Protein AF-A0A957LB44-F1 (afdb_monomer_lite)

Sequence (337 aa):
MIKDRFILTALCLLLCTLLGACTSTTTVEPTAAPLPANTPEPSPTATQPPPTDAPTLVPSPTAVPEVVYEVGPVLASVITGDCIDACIGHVAGAYPSIVLYADGRVVTNDFENLYQGQLSNEQLCQFLGTAAETGFFEFDTAAYDQKNQAFGRLAAIYNIALTDGTRSQSVSLHGPNDYMPGGSLEGEIDVTAISNTLTLINQYRPLATAPYQPERIAVIMAQTDDQFYTGGIPIESFGEWPLTAVPLVDLFANAAVKAYGDREAILTGAEAQAVYELFGQPQNQFNSRLYSENGVSYGVSIVPLFPYQASAGEVGRTIILPAAEMAQPAQIVCPAP

Radius of gyration: 29.51 Å; chains: 1; bounding box: 68×57×98 Å

Secondary structure (DSSP, 8-state):
--HHHHHHHHHHHHHHHTS------------PPPPPPPPPPPPPP-PPPPP------PPPPPPPPEEEEEE-SEEEEEEE--HHHHTTT------EEEEEETTSEEEEE-SS-EEEEE--HHHHHHHHHHHHHSSGGG--HHHHHHHHHTTT-----EEEEEE-SS-EEEEEES-GGGSSTT-TTTTTS--HHHHHHHHHHHTTGGG--EEP--SEEEEEEEEESS--EETTEEPPEEEE---TTS-HHHHHHHSEE-GGG-EEEEEEHHHHHHHHHHH-S-SSTT-EEEEEETTEEEEEEEEEEPTT---GGGTTT---PPPTTS-PPEEEEEE--

pLDDT: mean 77.81, std 15.02, range [42.5, 97.44]

Structure (mmCIF, N/CA/C/O backbone):
data_AF-A0A957LB44-F1
#
_entry.id   AF-A0A957LB44-F1
#
loop_
_atom_site.group_PDB
_atom_site.id
_atom_site.type_symbol
_atom_site.label_atom_id
_atom_site.label_alt_id
_atom_site.label_comp_id
_atom_site.label_asym_id
_atom_site.label_entity_id
_atom_site.label_seq_id
_atom_site.pdbx_PDB_ins_code
_atom_site.Cartn_x
_atom_site.Cartn_y
_atom_site.Cartn_z
_atom_site.occupancy
_atom_site.B_iso_or_equiv
_atom_site.auth_seq_id
_atom_site.auth_comp_id
_atom_site.auth_asym_id
_atom_site.auth_atom_id
_atom_site.pdbx_PDB_model_num
ATOM 1 N N . MET A 1 1 ? 35.236 31.580 -16.008 1.00 51.44 1 MET A N 1
ATOM 2 C CA . MET A 1 1 ? 34.197 30.963 -15.151 1.00 51.44 1 MET A CA 1
ATOM 3 C C . MET A 1 1 ? 34.342 29.449 -14.942 1.00 51.44 1 MET A C 1
ATOM 5 O O . MET A 1 1 ? 33.786 28.960 -13.973 1.00 51.44 1 MET A O 1
ATOM 9 N N . ILE A 1 2 ? 35.097 28.695 -15.760 1.00 50.28 2 ILE A N 1
ATOM 10 C CA . ILE A 1 2 ? 35.313 27.241 -15.544 1.00 50.28 2 ILE A CA 1
ATOM 11 C C . ILE A 1 2 ? 36.487 26.942 -14.582 1.00 50.28 2 ILE A C 1
ATOM 13 O O . ILE A 1 2 ? 36.498 25.910 -13.920 1.00 50.28 2 ILE A O 1
ATOM 17 N N . LYS A 1 3 ? 37.448 27.866 -14.430 1.00 46.19 3 LYS A N 1
ATOM 18 C CA . LYS A 1 3 ? 38.631 27.674 -13.568 1.00 46.19 3 LYS A CA 1
ATOM 19 C C . LYS A 1 3 ? 38.347 27.768 -12.062 1.00 46.19 3 LYS A C 1
ATOM 21 O O . LYS A 1 3 ? 39.018 27.090 -11.294 1.00 46.19 3 LYS A O 1
ATOM 26 N N . ASP A 1 4 ? 37.329 28.521 -11.649 1.00 46.53 4 ASP A N 1
ATOM 27 C CA . ASP A 1 4 ? 37.062 28.764 -10.220 1.00 46.53 4 ASP A CA 1
ATOM 28 C C . ASP A 1 4 ? 36.253 27.638 -9.554 1.00 46.53 4 ASP A C 1
ATOM 30 O O . ASP A 1 4 ? 36.297 27.475 -8.338 1.00 46.53 4 ASP A O 1
ATOM 34 N N . ARG A 1 5 ? 35.566 26.795 -10.342 1.00 52.38 5 ARG A N 1
ATOM 35 C CA . ARG A 1 5 ? 34.802 25.649 -9.815 1.00 52.38 5 ARG A CA 1
ATOM 36 C C . ARG A 1 5 ? 35.683 24.451 -9.454 1.00 52.38 5 ARG A C 1
ATOM 38 O O . ARG A 1 5 ? 35.370 23.752 -8.501 1.00 52.38 5 ARG A O 1
ATOM 45 N N . PHE A 1 6 ? 36.820 24.266 -10.129 1.00 59.34 6 PHE A N 1
ATOM 46 C CA . PHE A 1 6 ? 37.753 23.171 -9.824 1.00 59.34 6 PHE A CA 1
ATOM 47 C C . PHE A 1 6 ? 38.505 23.360 -8.500 1.00 59.34 6 PHE A C 1
ATOM 49 O O . PHE A 1 6 ? 38.839 22.380 -7.836 1.00 59.34 6 PHE A O 1
ATOM 56 N N . ILE A 1 7 ? 38.744 24.608 -8.088 1.00 64.19 7 ILE A N 1
ATOM 57 C CA . ILE A 1 7 ? 39.458 24.909 -6.840 1.00 64.19 7 ILE A CA 1
ATOM 58 C C . ILE A 1 7 ? 38.568 24.605 -5.625 1.00 64.19 7 ILE A C 1
ATOM 60 O O . ILE A 1 7 ? 39.062 24.090 -4.625 1.00 64.19 7 ILE A O 1
ATOM 64 N N . LEU A 1 8 ? 37.253 24.833 -5.727 1.00 61.81 8 LEU A N 1
ATOM 65 C CA . LEU A 1 8 ? 36.316 24.556 -4.634 1.00 61.81 8 LEU A CA 1
ATOM 66 C C . LEU A 1 8 ? 36.126 23.046 -4.397 1.00 61.81 8 LEU A C 1
ATOM 68 O O . LEU A 1 8 ? 36.123 22.599 -3.253 1.00 61.81 8 LEU A O 1
ATOM 72 N N . THR A 1 9 ? 36.030 22.246 -5.465 1.00 66.69 9 THR A N 1
ATOM 73 C CA . THR A 1 9 ? 35.844 20.787 -5.348 1.00 66.69 9 THR A CA 1
ATOM 74 C C . THR A 1 9 ? 37.093 20.091 -4.798 1.00 66.69 9 THR A C 1
ATOM 76 O O . THR A 1 9 ? 36.981 19.185 -3.974 1.00 66.69 9 THR A O 1
ATOM 79 N N . ALA A 1 10 ? 38.290 20.548 -5.186 1.00 68.75 10 ALA A N 1
ATOM 80 C CA . ALA A 1 10 ? 39.546 20.012 -4.661 1.00 68.75 10 ALA A CA 1
ATOM 81 C C . ALA A 1 10 ? 39.759 20.354 -3.172 1.00 68.75 10 ALA A C 1
ATOM 83 O O . ALA A 1 10 ? 40.292 19.532 -2.427 1.00 68.75 10 ALA A O 1
ATOM 84 N N . LEU A 1 11 ? 39.305 21.530 -2.718 1.00 70.75 11 LEU A N 1
ATOM 85 C CA . LEU A 1 11 ? 39.419 21.938 -1.315 1.00 70.75 11 LEU A CA 1
ATOM 86 C C . LEU A 1 11 ? 38.475 21.138 -0.394 1.00 70.75 11 LEU A C 1
ATOM 88 O O . LEU A 1 11 ? 38.872 20.779 0.712 1.00 70.75 11 LEU A O 1
ATOM 92 N N . CYS A 1 12 ? 37.264 20.795 -0.855 1.00 66.69 12 CYS A N 1
ATOM 93 C CA . CYS A 1 12 ? 36.328 19.953 -0.093 1.00 66.69 12 CYS A CA 1
ATOM 94 C C . CYS A 1 12 ? 36.833 18.512 0.082 1.00 66.69 12 CYS A C 1
ATOM 96 O O . CYS A 1 12 ? 36.740 17.965 1.178 1.00 66.69 12 CYS A O 1
ATOM 98 N N . LEU A 1 13 ? 37.424 17.915 -0.959 1.00 64.44 13 LEU A N 1
ATOM 99 C CA . LEU A 1 13 ? 37.988 16.561 -0.880 1.00 64.44 13 LEU A CA 1
ATOM 100 C C . LEU A 1 13 ? 39.203 16.477 0.058 1.00 64.44 13 LEU A C 1
ATOM 102 O O . LEU A 1 13 ? 39.379 15.466 0.736 1.00 64.44 13 LEU A O 1
ATOM 106 N N . LEU A 1 14 ? 40.009 17.541 0.150 1.00 68.31 14 LEU A N 1
ATOM 107 C CA . LEU A 1 14 ? 41.140 17.603 1.082 1.00 68.31 14 LEU A CA 1
ATOM 108 C C . LEU A 1 14 ? 40.689 17.788 2.544 1.00 68.31 14 LEU A C 1
ATOM 110 O O . LEU A 1 14 ? 41.356 17.315 3.459 1.00 68.31 14 LEU A O 1
ATOM 114 N N . LEU A 1 15 ? 39.553 18.456 2.778 1.00 61.59 15 LEU A N 1
ATOM 115 C CA . LEU A 1 15 ? 39.023 18.664 4.128 1.00 61.59 15 LEU A CA 1
ATOM 116 C C . LEU A 1 15 ? 38.379 17.385 4.693 1.00 61.59 15 LEU A C 1
ATOM 118 O O . LEU A 1 15 ? 38.523 17.108 5.879 1.00 61.59 15 LEU A O 1
ATOM 122 N N . CYS A 1 16 ? 37.745 16.558 3.853 1.00 58.22 16 CYS A N 1
ATOM 123 C CA . CYS A 1 16 ? 37.142 15.292 4.290 1.00 58.22 16 CYS A CA 1
ATOM 124 C C . CYS A 1 16 ? 38.172 14.225 4.700 1.00 58.22 16 CYS A C 1
ATOM 126 O O . CYS A 1 16 ? 37.875 13.397 5.558 1.00 58.22 16 CYS A O 1
ATOM 128 N N . THR A 1 17 ? 39.390 14.241 4.150 1.00 59.06 17 THR A N 1
ATOM 129 C CA . THR A 1 17 ? 40.427 13.255 4.510 1.00 59.06 17 THR A CA 1
ATOM 130 C C . THR A 1 17 ? 41.144 13.573 5.825 1.00 59.06 17 THR A C 1
ATOM 132 O O . THR A 1 17 ? 41.734 12.675 6.422 1.00 59.06 17 THR A O 1
ATOM 135 N N . LEU A 1 18 ? 41.048 14.808 6.333 1.00 55.22 18 LEU A N 1
ATOM 136 C CA . LEU A 1 18 ? 41.698 15.229 7.584 1.00 55.22 18 LEU A CA 1
ATOM 137 C C . LEU A 1 18 ? 40.868 14.963 8.855 1.00 55.22 18 LEU A C 1
ATOM 139 O O . LEU A 1 18 ? 41.418 15.038 9.950 1.00 55.22 18 LEU A O 1
ATOM 143 N N . LEU A 1 19 ? 39.583 14.606 8.739 1.00 55.62 19 LEU A N 1
ATOM 144 C CA . LEU A 1 19 ? 38.703 14.315 9.888 1.00 55.62 19 LEU A CA 1
ATOM 145 C C . LEU A 1 19 ? 38.526 12.813 10.198 1.00 55.62 19 LEU A C 1
ATOM 147 O O . LEU A 1 19 ? 37.822 12.464 11.140 1.00 55.62 19 LEU A O 1
ATOM 151 N N . GLY A 1 20 ? 39.181 11.915 9.455 1.00 51.50 20 GLY A N 1
ATOM 152 C CA . GLY A 1 20 ? 39.004 10.458 9.572 1.00 51.50 20 GLY A CA 1
ATOM 153 C C . GLY A 1 20 ? 39.925 9.724 10.555 1.00 51.50 20 GLY A C 1
ATOM 154 O O . GLY A 1 20 ? 40.035 8.504 10.469 1.00 51.50 20 GLY A O 1
ATOM 155 N N . ALA A 1 21 ? 40.618 10.418 11.461 1.00 56.28 21 ALA A N 1
ATOM 156 C CA . ALA A 1 21 ? 41.594 9.804 12.365 1.00 56.28 21 ALA A CA 1
ATOM 157 C C . ALA A 1 21 ? 41.231 10.013 13.843 1.00 56.28 21 ALA A C 1
ATOM 159 O O . ALA A 1 21 ? 41.931 10.731 14.547 1.00 56.28 21 ALA A O 1
ATOM 160 N N . CYS A 1 22 ? 40.164 9.369 14.331 1.00 49.22 22 CYS A N 1
ATOM 161 C CA . CYS A 1 22 ? 39.921 9.240 15.773 1.00 49.22 22 CYS A CA 1
ATOM 162 C C . CYS A 1 22 ? 39.388 7.846 16.150 1.00 49.22 22 CYS A C 1
ATOM 164 O O . CYS A 1 22 ? 38.202 7.556 16.071 1.00 49.22 22 CYS A O 1
ATOM 166 N N . THR A 1 23 ? 40.343 7.018 16.588 1.00 49.81 23 THR A N 1
ATOM 167 C CA . THR A 1 23 ? 40.317 6.178 17.801 1.00 49.81 23 THR A CA 1
ATOM 168 C C . THR A 1 23 ? 39.211 5.131 17.956 1.00 49.81 23 THR A C 1
ATOM 170 O O . THR A 1 23 ? 38.194 5.358 18.606 1.00 49.81 23 THR A O 1
ATOM 173 N N . SER A 1 24 ? 39.517 3.912 17.510 1.00 51.34 24 SER A N 1
ATOM 174 C CA . SER A 1 24 ? 38.967 2.678 18.078 1.00 51.34 24 SER A CA 1
ATOM 175 C C . SER A 1 24 ? 39.588 2.431 19.458 1.00 51.34 24 SER A C 1
ATOM 177 O O . SER A 1 24 ? 40.714 1.944 19.563 1.00 51.34 24 SER 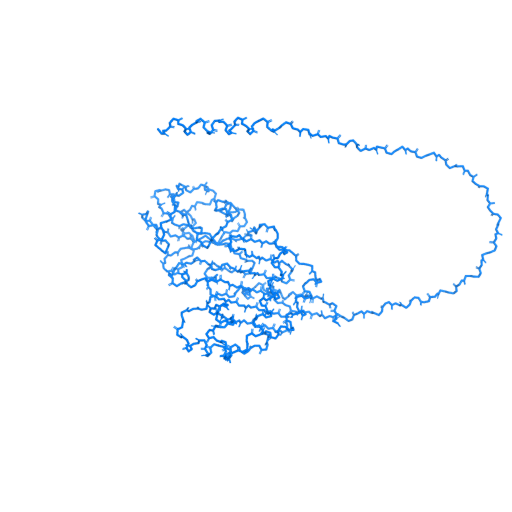A O 1
ATOM 179 N N . THR A 1 25 ? 38.876 2.778 20.528 1.00 56.66 25 THR A N 1
ATOM 180 C CA . THR A 1 25 ? 39.267 2.427 21.900 1.00 56.66 25 THR A CA 1
ATOM 181 C C . THR A 1 25 ? 38.694 1.051 22.231 1.00 56.66 25 THR A C 1
ATOM 183 O O . THR A 1 25 ? 37.509 0.902 22.511 1.00 56.66 25 THR A O 1
ATOM 186 N N . THR A 1 26 ? 39.534 0.021 22.166 1.00 54.47 26 THR A N 1
ATOM 187 C CA . THR A 1 26 ? 39.251 -1.319 22.694 1.00 54.47 26 THR A CA 1
ATOM 188 C C . THR A 1 26 ? 39.103 -1.251 24.213 1.00 54.47 26 THR A C 1
ATOM 190 O O . THR A 1 26 ? 40.095 -1.128 24.932 1.00 54.47 26 THR A O 1
ATOM 193 N N . THR A 1 27 ? 37.868 -1.331 24.705 1.00 61.22 27 THR A N 1
ATOM 194 C CA . THR A 1 27 ? 37.578 -1.521 26.129 1.00 61.22 27 THR A CA 1
ATOM 195 C C . THR A 1 27 ? 37.821 -2.985 26.477 1.00 61.22 27 THR A C 1
ATOM 197 O O . THR A 1 27 ? 37.116 -3.873 26.005 1.00 61.22 27 THR A O 1
ATOM 200 N N . VAL A 1 28 ? 38.860 -3.233 27.271 1.00 55.22 28 VAL A N 1
ATOM 201 C CA . VAL A 1 28 ? 39.182 -4.551 27.821 1.00 55.22 28 VAL A CA 1
ATOM 202 C C . VAL A 1 28 ? 38.170 -4.875 28.919 1.00 55.22 28 VAL A C 1
ATOM 204 O O . VAL A 1 28 ? 38.032 -4.124 29.884 1.00 55.22 28 VAL A O 1
ATOM 207 N N . GLU A 1 29 ? 37.459 -5.985 28.754 1.00 62.88 29 GLU A N 1
ATOM 208 C CA . GLU A 1 29 ? 36.556 -6.557 29.749 1.00 62.88 29 GLU A CA 1
ATOM 209 C C . GLU A 1 29 ? 37.368 -7.075 30.955 1.00 62.88 29 GLU A C 1
ATOM 211 O O . GLU A 1 29 ? 38.347 -7.806 30.767 1.00 62.88 29 GLU A O 1
ATOM 216 N N . PRO A 1 30 ? 37.034 -6.690 32.199 1.00 62.25 30 PRO A N 1
ATOM 217 C CA . PRO A 1 30 ? 37.755 -7.167 33.368 1.00 62.25 30 PRO A CA 1
ATOM 218 C C . PRO A 1 30 ? 37.380 -8.621 33.682 1.00 62.25 30 PRO A C 1
ATOM 220 O O . PRO A 1 30 ? 36.276 -8.921 34.131 1.00 62.25 30 PRO A O 1
ATOM 223 N N . THR A 1 31 ? 38.346 -9.521 33.504 1.00 68.69 31 THR A N 1
ATOM 224 C CA . THR A 1 31 ? 38.314 -10.900 34.003 1.00 68.69 31 THR A CA 1
ATOM 225 C C . THR A 1 31 ? 38.143 -10.906 35.524 1.00 68.69 31 THR A C 1
ATOM 227 O O . THR A 1 31 ? 39.035 -10.485 36.264 1.00 68.69 31 THR A O 1
ATOM 230 N N . ALA A 1 32 ? 36.999 -11.399 35.998 1.00 59.16 32 ALA A N 1
ATOM 231 C CA . ALA A 1 32 ? 36.734 -11.590 37.417 1.00 59.16 32 ALA A CA 1
ATOM 232 C C . ALA A 1 32 ? 37.681 -12.645 38.020 1.00 59.16 32 ALA A C 1
ATOM 234 O O . ALA A 1 32 ? 37.827 -13.754 37.503 1.00 59.16 32 ALA A O 1
ATOM 235 N N . ALA A 1 33 ? 38.330 -12.278 39.125 1.00 65.50 33 ALA A N 1
ATOM 236 C CA . ALA A 1 33 ? 39.190 -13.149 39.916 1.00 65.50 33 ALA A CA 1
ATOM 237 C C . ALA A 1 33 ? 38.373 -14.216 40.679 1.00 65.50 33 ALA A C 1
ATOM 239 O O . ALA A 1 33 ? 37.228 -13.955 41.058 1.00 65.50 33 ALA A O 1
ATOM 240 N N . PRO A 1 34 ? 38.948 -15.402 40.956 1.00 64.56 34 PRO A N 1
ATOM 241 C CA . PRO A 1 34 ? 38.283 -16.432 41.745 1.00 64.56 34 PRO A CA 1
ATOM 242 C C . PRO A 1 34 ? 38.147 -15.992 43.210 1.00 64.56 34 PRO A C 1
ATOM 244 O O . PRO A 1 34 ? 39.115 -15.544 43.830 1.00 64.56 34 PRO A O 1
ATOM 247 N N . LEU A 1 35 ? 36.939 -16.132 43.763 1.00 66.50 35 LEU A N 1
ATOM 248 C CA . LEU A 1 35 ? 36.667 -15.880 45.179 1.00 66.50 35 LEU A CA 1
ATOM 249 C C . LEU A 1 35 ? 37.438 -16.862 46.088 1.00 66.50 35 LEU A C 1
ATOM 251 O O . LEU A 1 35 ? 37.585 -18.038 45.739 1.00 66.50 35 LEU A O 1
ATOM 255 N N . PRO A 1 36 ? 37.897 -16.411 47.272 1.00 64.50 36 PRO A N 1
ATOM 256 C CA . PRO A 1 36 ? 38.548 -17.263 48.258 1.00 64.50 36 PRO A CA 1
ATOM 257 C C . PRO A 1 36 ? 37.586 -18.273 48.900 1.00 64.50 36 PRO A C 1
ATOM 259 O O . PRO A 1 36 ? 36.385 -18.049 49.031 1.00 64.50 36 PRO A O 1
ATOM 262 N N . ALA A 1 37 ? 38.177 -19.398 49.301 1.00 62.97 37 ALA A N 1
ATOM 263 C CA . ALA A 1 37 ? 37.529 -20.576 49.854 1.00 62.97 37 ALA A CA 1
ATOM 264 C C . ALA A 1 37 ? 36.824 -20.328 51.199 1.00 62.97 37 ALA A C 1
ATOM 266 O O . ALA A 1 37 ? 37.313 -19.602 52.063 1.00 62.97 37 ALA A O 1
ATOM 267 N N . ASN A 1 38 ? 35.693 -21.017 51.356 1.00 52.19 38 ASN A N 1
ATOM 268 C CA . ASN A 1 38 ? 34.817 -21.016 52.522 1.00 52.19 38 ASN A CA 1
ATOM 269 C C . ASN A 1 38 ? 35.543 -21.402 53.820 1.00 52.19 38 ASN A C 1
ATOM 271 O O . ASN A 1 38 ? 36.082 -22.504 53.946 1.00 52.19 38 ASN A O 1
ATOM 275 N N . THR A 1 39 ? 35.460 -20.525 54.818 1.00 68.75 39 THR A N 1
ATOM 276 C CA . THR A 1 39 ? 35.693 -20.857 56.227 1.00 68.75 39 THR A CA 1
ATOM 277 C C . THR A 1 39 ? 34.462 -21.601 56.765 1.00 68.75 39 THR A C 1
ATOM 279 O O . THR A 1 39 ? 33.348 -21.118 56.561 1.00 68.75 39 THR A O 1
ATOM 282 N N . PRO A 1 40 ? 34.604 -22.750 57.449 1.00 58.94 40 PRO A N 1
ATOM 283 C CA . PRO A 1 40 ? 33.476 -23.415 58.093 1.00 58.94 40 PRO A CA 1
ATOM 284 C C . PRO A 1 40 ? 33.004 -22.603 59.307 1.00 58.94 40 PRO A C 1
ATOM 286 O O . PRO A 1 40 ? 33.748 -22.394 60.265 1.00 58.94 40 PRO A O 1
ATOM 289 N N . GLU A 1 41 ? 31.760 -22.139 59.242 1.00 66.31 41 GLU A N 1
ATOM 290 C CA . GLU A 1 41 ? 31.065 -21.442 60.323 1.00 66.31 41 GLU A CA 1
ATOM 291 C C . GLU A 1 41 ? 30.549 -22.460 61.366 1.00 66.31 41 GLU A C 1
ATOM 293 O O . GLU A 1 41 ? 30.156 -23.574 60.995 1.00 66.31 41 GLU A O 1
ATOM 298 N N . PRO A 1 42 ? 30.576 -22.148 62.676 1.00 61.47 42 PRO A N 1
ATOM 299 C CA . PRO A 1 42 ? 30.078 -23.046 63.713 1.00 61.47 42 PRO A CA 1
ATOM 300 C C . PRO A 1 42 ? 28.584 -23.348 63.544 1.00 61.47 42 PRO A C 1
ATOM 302 O O . PRO A 1 42 ? 27.755 -22.456 63.389 1.00 61.47 42 PRO A O 1
ATOM 305 N N . SER A 1 43 ? 28.264 -24.640 63.627 1.00 61.78 43 SER A N 1
ATOM 306 C CA . SER A 1 43 ? 26.910 -25.188 63.544 1.00 61.78 43 SER A CA 1
ATOM 307 C C . SER A 1 43 ? 25.973 -24.530 64.572 1.00 61.78 43 SER A C 1
ATOM 309 O O . SER A 1 43 ? 26.250 -24.620 65.774 1.00 61.78 43 SER A O 1
ATOM 311 N N . PRO A 1 44 ? 24.871 -23.882 64.149 1.00 62.72 44 PRO A N 1
ATOM 312 C CA . PRO A 1 44 ? 23.896 -23.330 65.074 1.00 62.72 44 PRO A CA 1
ATOM 313 C C . PRO A 1 44 ? 23.146 -24.457 65.793 1.00 62.72 44 PRO A C 1
ATOM 315 O O . PRO A 1 44 ? 22.639 -25.401 65.186 1.00 62.72 44 PRO A O 1
ATOM 318 N N . THR A 1 45 ? 23.056 -24.333 67.115 1.00 63.94 45 THR A N 1
ATOM 319 C CA . THR A 1 45 ? 22.191 -25.148 67.971 1.00 63.94 45 THR A CA 1
ATOM 320 C C . THR A 1 45 ? 20.755 -25.098 67.451 1.00 63.94 45 THR A C 1
ATOM 322 O O . THR A 1 45 ? 20.194 -24.016 67.273 1.00 63.94 45 THR A O 1
ATOM 325 N N . ALA A 1 46 ? 20.166 -26.277 67.226 1.00 57.62 46 ALA A N 1
ATOM 326 C CA . ALA A 1 46 ? 18.805 -26.457 66.737 1.00 57.62 46 ALA A CA 1
ATOM 327 C C . ALA A 1 46 ? 17.799 -25.680 67.600 1.00 57.62 46 ALA A C 1
ATOM 329 O O . ALA A 1 46 ? 17.410 -26.114 68.684 1.00 57.62 46 ALA A O 1
ATOM 330 N N . THR A 1 47 ? 17.381 -24.519 67.102 1.00 62.75 47 THR A N 1
ATOM 331 C CA . THR A 1 47 ? 16.211 -23.814 67.613 1.00 62.75 47 THR A CA 1
ATOM 332 C C . THR A 1 47 ? 15.002 -24.406 66.906 1.00 62.75 47 THR A C 1
ATOM 334 O O . THR A 1 47 ? 14.981 -24.530 65.682 1.00 62.75 47 THR A O 1
ATOM 337 N N . GLN A 1 48 ? 14.034 -24.845 67.703 1.00 65.31 48 GLN A N 1
ATOM 338 C CA . GLN A 1 48 ? 12.794 -25.459 67.252 1.00 65.31 48 GLN A CA 1
ATOM 339 C C . GLN A 1 48 ? 12.098 -24.533 66.235 1.00 65.31 48 GLN A C 1
ATOM 341 O O . GLN A 1 48 ? 11.969 -23.339 66.520 1.00 65.31 48 GLN A O 1
ATOM 346 N N . PRO A 1 49 ? 11.690 -25.037 65.054 1.00 66.31 49 PRO A N 1
ATOM 347 C CA . PRO A 1 49 ? 11.065 -24.196 64.046 1.00 66.31 49 PRO A CA 1
ATOM 348 C C . PRO A 1 49 ? 9.781 -23.586 64.627 1.00 66.31 49 PRO A C 1
ATOM 350 O O . PRO A 1 49 ? 9.026 -24.301 65.299 1.00 66.31 49 PRO A O 1
ATOM 353 N N . PRO A 1 50 ? 9.527 -22.283 64.408 1.00 74.62 50 PRO A N 1
ATOM 354 C CA . PRO A 1 50 ? 8.234 -21.700 64.733 1.00 74.62 50 PRO A CA 1
ATOM 355 C C . PRO A 1 50 ? 7.131 -22.491 64.011 1.00 74.62 50 PRO A C 1
ATOM 357 O O . PRO A 1 50 ? 7.400 -23.093 62.964 1.00 74.62 50 PRO A O 1
ATOM 360 N N . PRO A 1 51 ? 5.910 -22.544 64.576 1.00 71.00 51 PRO A N 1
ATOM 361 C CA . PRO A 1 51 ? 4.799 -23.262 63.966 1.00 71.00 51 PRO A CA 1
ATOM 362 C C . PRO A 1 51 ? 4.669 -22.834 62.506 1.00 71.00 51 PRO A C 1
ATOM 364 O O . PRO A 1 51 ? 4.590 -21.647 62.208 1.00 71.00 51 PRO A O 1
ATOM 367 N N . THR A 1 52 ? 4.729 -23.812 61.604 1.00 71.56 52 THR A N 1
ATOM 368 C CA . THR A 1 52 ? 4.557 -23.605 60.170 1.00 71.56 52 THR A CA 1
ATOM 369 C C . THR A 1 52 ? 3.195 -22.963 59.953 1.00 71.56 52 THR A C 1
ATOM 371 O O . THR A 1 52 ? 2.174 -23.613 60.187 1.00 71.56 52 THR A O 1
ATOM 374 N N . ASP A 1 53 ? 3.185 -21.688 59.558 1.00 69.00 53 ASP A N 1
ATOM 375 C CA . ASP A 1 53 ? 1.965 -21.007 59.149 1.00 69.00 53 ASP A CA 1
ATOM 376 C C . ASP A 1 53 ? 1.281 -21.866 58.084 1.00 69.00 53 ASP A C 1
ATOM 378 O O . ASP A 1 53 ? 1.908 -22.319 57.119 1.00 69.00 53 ASP A O 1
ATOM 382 N N . ALA A 1 54 ? -0.001 -22.159 58.309 1.00 74.44 54 ALA A N 1
ATOM 383 C CA . ALA A 1 54 ? -0.811 -22.885 57.347 1.00 74.44 54 ALA A CA 1
ATOM 384 C C . ALA A 1 54 ? -0.695 -22.181 55.985 1.00 74.44 54 ALA A C 1
ATOM 386 O O . ALA A 1 54 ? -0.711 -20.948 55.958 1.00 74.44 54 ALA A O 1
ATOM 387 N N . PRO A 1 55 ? -0.565 -22.917 54.865 1.00 72.50 55 PRO A N 1
ATOM 388 C CA . PRO A 1 55 ? -0.416 -22.306 53.554 1.00 72.50 55 PRO A CA 1
ATOM 389 C C . PRO A 1 55 ? -1.595 -21.367 53.310 1.00 72.50 55 PRO A C 1
ATOM 391 O O . PRO A 1 55 ? -2.730 -21.809 53.125 1.00 72.50 55 PRO A O 1
ATOM 394 N N . THR A 1 56 ? -1.324 -20.063 53.347 1.00 76.25 56 THR A N 1
ATOM 395 C CA . THR A 1 56 ? -2.281 -19.048 52.929 1.00 76.25 56 THR A CA 1
ATOM 396 C C . THR A 1 56 ? -2.572 -19.336 51.468 1.00 76.25 56 THR A C 1
ATOM 398 O O . THR A 1 56 ? -1.692 -19.191 50.620 1.00 76.25 56 THR A O 1
ATOM 401 N N . LEU A 1 57 ? -3.784 -19.816 51.183 1.00 72.88 57 LEU A N 1
ATOM 402 C CA . LEU A 1 57 ? -4.269 -19.992 49.823 1.00 72.88 57 LEU A CA 1
ATOM 403 C C . LEU A 1 57 ? -4.216 -18.618 49.155 1.00 72.88 57 LEU A C 1
ATOM 405 O O . LEU A 1 57 ? -5.078 -17.776 49.395 1.00 72.88 57 LEU A O 1
ATOM 409 N N . VAL A 1 58 ? -3.170 -18.374 48.365 1.00 78.31 58 VAL A N 1
ATOM 410 C CA . VAL A 1 58 ? -3.119 -17.215 47.482 1.00 78.31 58 VAL A CA 1
ATOM 411 C C . VAL A 1 58 ? -4.261 -17.434 46.496 1.00 78.31 58 VAL A C 1
ATOM 413 O O . VAL A 1 58 ? -4.246 -18.457 45.802 1.00 78.31 58 VAL A O 1
ATOM 416 N N . PRO A 1 59 ? -5.291 -16.569 46.472 1.00 76.19 59 PRO A N 1
ATOM 417 C CA . PRO A 1 59 ? -6.358 -16.717 45.501 1.00 76.19 59 PRO A CA 1
ATOM 418 C C . PRO A 1 59 ? -5.715 -16.734 44.116 1.00 76.19 59 PRO A C 1
ATOM 420 O O . PRO A 1 59 ? -4.959 -15.826 43.767 1.00 76.19 59 PRO A O 1
ATOM 423 N N . SER A 1 60 ? -5.963 -17.809 43.363 1.00 80.94 60 SER A N 1
ATOM 424 C CA . SER A 1 60 ? -5.529 -17.883 41.972 1.00 80.94 60 SER A CA 1
ATOM 425 C C . SER A 1 60 ? -6.110 -16.664 41.260 1.00 80.94 60 SER A C 1
ATOM 427 O O . SER A 1 60 ? -7.305 -16.407 41.440 1.00 80.94 60 SER A O 1
ATOM 429 N N . PRO A 1 61 ? -5.309 -15.898 40.500 1.00 77.62 61 PRO A N 1
ATOM 430 C CA . PRO A 1 61 ? -5.832 -14.763 39.759 1.00 77.62 61 PRO A CA 1
ATOM 431 C C . PRO A 1 61 ? -7.008 -15.246 38.912 1.00 77.62 61 PRO A C 1
ATOM 433 O O . PRO A 1 61 ? -6.892 -16.226 38.172 1.00 77.62 61 PRO A O 1
ATOM 436 N N . THR A 1 62 ? -8.165 -14.610 39.094 1.00 83.00 62 THR A N 1
ATOM 437 C CA . THR A 1 62 ? -9.333 -14.846 38.250 1.00 83.00 62 THR A CA 1
ATOM 438 C C . THR A 1 62 ? -8.910 -14.546 36.821 1.00 83.00 62 THR A C 1
ATOM 440 O O . THR A 1 62 ? -8.446 -13.439 36.551 1.00 83.00 62 THR A O 1
ATOM 443 N N . ALA A 1 63 ? -9.016 -15.535 35.931 1.00 80.44 63 ALA A N 1
ATOM 444 C CA . ALA A 1 63 ? -8.693 -15.342 34.525 1.00 80.44 63 ALA A CA 1
ATOM 445 C C . ALA A 1 63 ? -9.525 -14.171 33.984 1.00 80.44 63 ALA A C 1
ATOM 447 O O . ALA A 1 63 ? -10.752 -14.169 34.117 1.00 80.44 63 ALA A O 1
ATOM 448 N N . VAL A 1 64 ? -8.848 -13.164 33.432 1.00 83.62 64 VAL A N 1
ATOM 449 C CA . VAL A 1 64 ? -9.513 -12.075 32.717 1.00 83.62 64 VAL A CA 1
ATOM 450 C C . VAL A 1 64 ? -10.143 -12.706 31.474 1.00 83.62 64 VAL A C 1
ATOM 452 O O . VAL A 1 64 ? -9.453 -13.464 30.790 1.00 83.62 64 VAL A O 1
ATOM 455 N N . PRO A 1 65 ? -11.440 -12.487 31.206 1.00 87.25 65 PRO A N 1
ATOM 456 C CA . PRO A 1 65 ? -12.055 -13.019 30.000 1.00 87.25 65 PRO A CA 1
ATOM 457 C C . PRO A 1 65 ? -11.300 -12.515 28.766 1.00 87.25 65 PRO A C 1
ATOM 459 O O . PRO A 1 65 ? -10.838 -11.379 28.740 1.00 87.25 65 PRO A O 1
ATOM 462 N N . GLU A 1 66 ? -11.161 -13.367 27.757 1.00 90.75 66 GLU A N 1
ATOM 463 C CA . GLU A 1 66 ? -10.505 -13.030 26.493 1.00 90.75 66 GLU A CA 1
ATOM 464 C C . GLU A 1 66 ? -11.559 -12.865 25.393 1.00 90.75 66 GLU A C 1
ATOM 466 O O . GLU A 1 66 ? -12.566 -13.577 25.359 1.00 90.75 66 GLU A O 1
ATOM 471 N N . VAL A 1 67 ? -11.318 -11.921 24.489 1.00 89.06 67 VAL A N 1
ATOM 472 C CA . VAL A 1 67 ? -12.085 -11.702 23.262 1.00 89.06 67 VAL A CA 1
ATOM 473 C C . VAL A 1 67 ? -11.224 -12.167 22.095 1.00 89.06 67 VAL A C 1
ATOM 475 O O . VAL A 1 67 ? -10.081 -11.737 21.953 1.00 89.06 67 VAL A O 1
ATOM 478 N N . VAL A 1 68 ? -11.769 -13.054 21.264 1.00 89.06 68 VAL A N 1
ATOM 479 C CA . VAL A 1 68 ? -11.094 -13.550 20.059 1.00 89.06 68 VAL A CA 1
ATOM 480 C C . VAL A 1 68 ? -11.699 -12.860 18.845 1.00 89.06 68 VAL A C 1
ATOM 482 O O . VAL A 1 68 ? -12.897 -12.989 18.593 1.00 89.06 68 VAL A O 1
ATOM 485 N N . TYR A 1 69 ? -10.866 -12.142 18.099 1.00 86.19 69 TYR A N 1
ATOM 486 C CA . TYR A 1 69 ? -11.227 -11.526 16.829 1.00 86.19 69 TYR A CA 1
ATOM 487 C C . TYR A 1 69 ? -10.769 -12.419 15.675 1.00 86.19 69 TYR A C 1
ATOM 489 O O . TYR A 1 69 ? -9.581 -12.716 15.551 1.00 86.19 69 TYR A O 1
ATOM 497 N N . GLU A 1 70 ? -11.711 -12.824 14.826 1.00 87.00 70 GLU A N 1
ATOM 498 C CA . GLU A 1 70 ? -11.444 -13.521 13.565 1.00 87.00 70 GLU A CA 1
ATOM 499 C C . GLU A 1 70 ? -11.308 -12.474 12.461 1.00 87.00 70 GLU A C 1
ATOM 501 O O . GLU A 1 70 ? -12.302 -11.941 11.975 1.00 87.00 70 GLU A O 1
ATOM 506 N N . VAL A 1 71 ? -10.079 -12.125 12.093 1.00 84.88 71 VAL A N 1
ATOM 507 C CA . VAL A 1 71 ? -9.807 -11.014 11.172 1.00 84.88 71 VAL A CA 1
ATOM 508 C C . VAL A 1 71 ? -9.229 -11.503 9.850 1.00 84.88 71 VAL A C 1
ATOM 510 O O . VAL A 1 71 ? -8.527 -12.514 9.771 1.00 84.88 71 VAL A O 1
ATOM 513 N N . GLY A 1 72 ? -9.490 -10.740 8.787 1.00 84.75 72 GLY A N 1
ATOM 514 C CA . GLY A 1 72 ? -8.710 -10.850 7.560 1.00 84.75 72 GLY A CA 1
ATOM 515 C C . GLY A 1 72 ? -7.262 -10.391 7.781 1.00 84.75 72 GLY A C 1
ATOM 516 O O . GLY A 1 72 ? -6.970 -9.693 8.751 1.00 84.75 72 GLY A O 1
ATOM 517 N N . PRO A 1 73 ? -6.335 -10.729 6.872 1.00 86.62 73 PRO A N 1
ATOM 518 C CA . PRO A 1 73 ? -4.928 -10.364 7.013 1.00 86.62 73 PRO A CA 1
ATOM 519 C C . PRO A 1 73 ? -4.660 -8.852 6.981 1.00 86.62 73 PRO A C 1
ATOM 521 O O . PRO A 1 73 ? -3.613 -8.430 7.462 1.00 86.62 73 PRO A O 1
ATOM 524 N N . VAL A 1 74 ? -5.573 -8.043 6.432 1.00 88.81 74 VAL A N 1
ATOM 525 C CA . VAL A 1 74 ? -5.498 -6.575 6.414 1.00 88.81 74 VAL A CA 1
ATOM 526 C C . VAL A 1 74 ? -6.581 -6.025 7.340 1.00 88.81 74 VAL A C 1
ATOM 528 O O . VAL A 1 74 ? -7.766 -6.243 7.099 1.00 88.81 74 VAL A O 1
ATOM 531 N N . LEU A 1 75 ? -6.169 -5.319 8.392 1.00 89.94 75 LEU A N 1
ATOM 532 C CA . LEU A 1 75 ? -7.060 -4.699 9.376 1.00 89.94 75 LEU A CA 1
ATOM 533 C C . LEU A 1 75 ? -7.520 -3.315 8.936 1.00 89.94 75 LEU A C 1
ATOM 535 O O . LEU A 1 75 ? -8.679 -2.946 9.121 1.00 89.94 75 LEU A O 1
ATOM 539 N N . ALA A 1 76 ? -6.597 -2.544 8.366 1.00 90.62 76 ALA A N 1
ATOM 540 C CA . ALA A 1 76 ? -6.883 -1.204 7.896 1.00 90.62 76 ALA A CA 1
ATOM 541 C C . ALA A 1 76 ? -6.021 -0.837 6.700 1.00 90.62 76 ALA A C 1
ATOM 543 O O . ALA A 1 76 ? -4.843 -1.186 6.630 1.00 90.62 76 ALA A O 1
ATOM 544 N N . SER A 1 77 ? -6.597 -0.065 5.790 1.00 89.75 77 SER A N 1
ATOM 545 C CA . SER A 1 77 ? -5.853 0.567 4.711 1.00 89.75 77 SER A CA 1
ATOM 546 C C . SER A 1 77 ? -6.411 1.952 4.442 1.00 89.75 77 SER A C 1
ATOM 548 O O . SER A 1 77 ? -7.627 2.107 4.300 1.00 89.75 77 SER A O 1
ATOM 550 N N . VAL A 1 78 ? -5.525 2.938 4.327 1.00 87.75 78 VAL A N 1
ATOM 551 C CA . VAL A 1 78 ? -5.872 4.264 3.813 1.00 87.75 78 VAL A CA 1
ATOM 552 C C . VAL A 1 78 ? -5.058 4.515 2.566 1.00 87.75 78 VAL A C 1
ATOM 554 O O . VAL A 1 78 ? -3.837 4.617 2.643 1.00 87.75 78 VAL A O 1
ATOM 557 N N . ILE A 1 79 ? -5.728 4.628 1.426 1.00 81.44 79 ILE A N 1
ATOM 558 C CA . ILE A 1 79 ? -5.104 4.957 0.144 1.00 81.44 79 ILE A CA 1
ATOM 559 C C . ILE A 1 79 ? -5.393 6.415 -0.161 1.00 81.44 79 ILE A C 1
ATOM 561 O O . ILE A 1 79 ? -6.543 6.832 -0.072 1.00 81.44 79 ILE A O 1
ATOM 565 N N . THR A 1 80 ? -4.354 7.178 -0.494 1.00 74.62 80 THR A N 1
ATOM 566 C CA . THR A 1 80 ? -4.450 8.598 -0.846 1.00 74.62 80 THR A CA 1
ATOM 567 C C . THR A 1 80 ? -3.847 8.784 -2.230 1.00 74.62 80 THR A C 1
ATOM 569 O O . THR A 1 80 ? -2.650 8.563 -2.398 1.00 74.62 80 THR A O 1
ATOM 572 N N . GLY A 1 81 ? -4.652 9.153 -3.219 1.00 64.25 81 GLY A N 1
ATOM 573 C CA . GLY A 1 81 ? -4.222 9.333 -4.603 1.00 64.25 81 GLY A CA 1
ATOM 574 C C . GLY A 1 81 ? -4.768 10.621 -5.174 1.00 64.25 81 GLY A C 1
ATOM 575 O O . GLY A 1 81 ? -5.975 10.803 -5.161 1.00 64.25 81 GLY A O 1
ATOM 576 N N . ASP A 1 82 ? -3.906 11.497 -5.683 1.00 55.06 82 ASP A N 1
ATOM 577 C CA . ASP A 1 82 ? -4.341 12.742 -6.313 1.00 55.06 82 ASP A CA 1
ATOM 578 C C . ASP A 1 82 ? -5.030 12.438 -7.664 1.00 55.06 82 ASP A C 1
ATOM 580 O O . ASP A 1 82 ? -4.527 11.626 -8.448 1.00 55.06 82 ASP A O 1
ATOM 584 N N . CYS A 1 83 ? -6.188 13.051 -7.971 1.00 51.75 83 CYS A N 1
ATOM 585 C CA . CYS A 1 83 ? -6.875 12.768 -9.252 1.00 51.75 83 CYS A CA 1
ATOM 586 C C . CYS A 1 83 ? -6.017 13.183 -10.442 1.00 51.75 83 CYS A C 1
ATOM 588 O O . CYS A 1 83 ? -6.132 12.563 -11.490 1.00 51.75 83 CYS A O 1
ATOM 590 N N . ILE A 1 84 ? -5.129 14.172 -10.307 1.00 47.97 84 ILE A N 1
ATOM 591 C CA . ILE A 1 84 ? -4.288 14.608 -11.432 1.00 47.97 84 ILE A CA 1
ATOM 592 C C . ILE A 1 84 ? -3.530 13.418 -12.050 1.00 47.97 84 ILE A C 1
ATOM 594 O O . ILE A 1 84 ? -3.428 13.338 -13.273 1.00 47.97 84 ILE A O 1
ATOM 598 N N . ASP A 1 85 ? -3.142 12.434 -11.238 1.00 43.56 85 ASP A N 1
ATOM 599 C CA . ASP A 1 85 ? -2.309 11.319 -11.680 1.00 43.56 85 ASP A CA 1
ATOM 600 C C . ASP A 1 85 ? -3.147 10.126 -12.178 1.00 43.56 85 ASP A C 1
ATOM 602 O O . ASP A 1 85 ? -2.893 9.587 -13.258 1.00 43.56 85 ASP A O 1
ATOM 606 N N . ALA A 1 86 ? -4.236 9.778 -11.478 1.00 42.50 86 ALA A N 1
ATOM 607 C CA . ALA A 1 86 ? -5.145 8.695 -11.881 1.00 42.50 86 ALA A CA 1
ATOM 608 C C . ALA A 1 86 ? -6.039 9.051 -13.088 1.00 42.50 86 ALA A C 1
ATOM 610 O O . ALA A 1 86 ? -6.526 8.166 -13.802 1.00 42.50 86 ALA A O 1
ATOM 611 N N . CYS A 1 87 ? -6.283 10.345 -13.318 1.00 47.59 87 CYS A N 1
ATOM 612 C CA . CYS A 1 87 ? -7.187 10.845 -14.350 1.00 47.59 87 CYS A CA 1
ATOM 613 C C . CYS A 1 87 ? -6.496 10.954 -15.738 1.00 47.59 87 CYS A C 1
ATOM 615 O O . CYS A 1 87 ? -7.194 11.042 -16.749 1.00 47.59 87 CYS A O 1
ATOM 617 N N . ILE A 1 88 ? -5.156 10.858 -15.824 1.00 48.75 88 ILE A N 1
ATOM 618 C CA . ILE A 1 88 ? -4.378 10.956 -17.087 1.00 48.75 88 ILE A CA 1
ATOM 619 C C . ILE A 1 88 ? -3.959 9.571 -17.638 1.00 48.75 88 ILE A C 1
ATOM 621 O O . ILE A 1 88 ? -3.197 9.463 -18.592 1.00 48.75 88 ILE A O 1
ATOM 625 N N . GLY A 1 89 ? -4.509 8.475 -17.109 1.00 47.31 89 GLY A N 1
ATOM 626 C CA . GLY A 1 89 ? -4.320 7.140 -17.696 1.00 47.31 89 GLY A CA 1
ATOM 627 C C . GLY A 1 89 ? -2.928 6.536 -17.493 1.00 47.31 89 GLY A C 1
ATOM 628 O O . GLY A 1 89 ? -2.653 5.473 -18.043 1.00 47.31 89 GLY A O 1
ATOM 629 N N . HIS A 1 90 ? -2.077 7.161 -16.678 1.00 46.53 90 HIS A N 1
ATOM 630 C CA . HIS A 1 90 ? -0.822 6.562 -16.249 1.00 46.53 90 HIS A CA 1
ATOM 631 C C . HIS A 1 90 ? -1.021 5.821 -14.927 1.00 46.53 90 HIS A C 1
ATOM 633 O O . HIS A 1 90 ? -1.593 6.339 -13.974 1.00 46.53 90 HIS A O 1
ATOM 639 N N . VAL A 1 91 ? -0.535 4.583 -14.885 1.00 46.62 91 VAL A N 1
ATOM 640 C CA . VAL A 1 91 ? -0.686 3.605 -13.791 1.00 46.62 91 VAL A CA 1
ATOM 641 C C . VAL A 1 91 ? 0.217 3.938 -12.585 1.00 46.62 91 VAL A C 1
ATOM 643 O O . VAL A 1 91 ? 0.609 3.055 -11.826 1.00 46.62 91 VAL A O 1
ATOM 646 N N . ALA A 1 92 ? 0.586 5.210 -12.406 1.00 49.97 92 ALA A N 1
A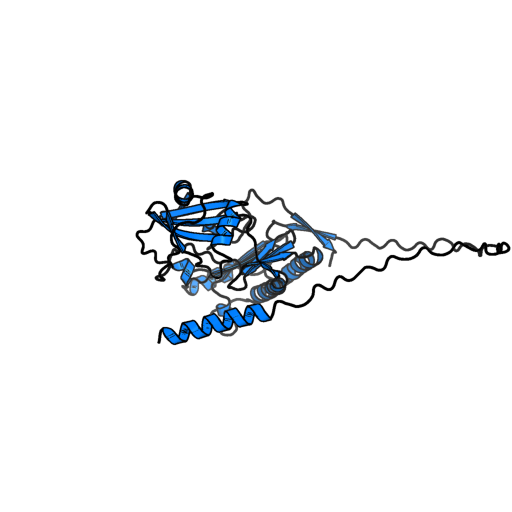TOM 647 C CA . ALA A 1 92 ? 1.359 5.667 -11.258 1.00 49.97 92 ALA A CA 1
ATOM 648 C C . ALA A 1 92 ? 0.459 5.595 -10.020 1.00 49.97 92 ALA A C 1
ATOM 650 O O . ALA A 1 92 ? -0.443 6.406 -9.822 1.00 49.97 92 ALA A O 1
ATOM 651 N N . GLY A 1 93 ? 0.629 4.510 -9.269 1.00 56.00 93 GLY A N 1
ATOM 652 C CA . GLY A 1 93 ? -0.258 4.113 -8.193 1.00 56.00 93 GLY A CA 1
ATOM 653 C C . GLY A 1 93 ? -0.202 5.064 -7.002 1.00 56.00 93 GLY A C 1
ATOM 654 O O . GLY A 1 93 ? 0.869 5.435 -6.525 1.00 56.00 93 GLY A O 1
ATOM 655 N N . ALA A 1 94 ? -1.378 5.385 -6.475 1.00 66.69 94 ALA A N 1
ATOM 656 C CA . ALA A 1 94 ? -1.530 6.001 -5.173 1.00 66.69 94 ALA A CA 1
ATOM 657 C C . ALA A 1 94 ? -0.974 5.057 -4.099 1.00 66.69 94 ALA A C 1
ATOM 659 O O . ALA A 1 94 ? -1.568 4.018 -3.806 1.00 66.69 94 ALA A O 1
ATOM 660 N N . TYR A 1 95 ? 0.170 5.391 -3.503 1.00 75.69 95 TYR A N 1
ATOM 661 C CA . TYR A 1 95 ? 0.662 4.600 -2.382 1.00 75.69 95 TYR A CA 1
ATOM 662 C C . TYR A 1 95 ? -0.285 4.734 -1.185 1.00 75.69 95 TYR A C 1
ATOM 664 O O . TYR A 1 95 ? -0.760 5.838 -0.889 1.00 75.69 95 TYR A O 1
ATOM 672 N N . PRO A 1 96 ? -0.555 3.636 -0.458 1.00 80.31 96 PRO A N 1
ATOM 673 C CA . PRO A 1 96 ? -1.298 3.716 0.776 1.00 80.31 96 PRO A CA 1
ATOM 674 C C . PRO A 1 96 ? -0.559 4.627 1.747 1.00 80.31 96 PRO A C 1
ATOM 676 O O . PRO A 1 96 ? 0.637 4.486 1.992 1.00 80.31 96 PRO A O 1
ATOM 679 N N . SER A 1 97 ? -1.301 5.554 2.334 1.00 86.00 97 SER A N 1
ATOM 680 C CA . SER A 1 97 ? -0.830 6.323 3.469 1.00 86.00 97 SER A CA 1
ATOM 681 C C . SER A 1 97 ? -0.538 5.421 4.667 1.00 86.00 97 SER A C 1
ATOM 683 O O . SER A 1 97 ? 0.353 5.737 5.458 1.00 86.00 97 SER A O 1
ATOM 685 N N . ILE A 1 98 ? -1.308 4.341 4.815 1.00 89.75 98 ILE A N 1
ATOM 686 C CA . ILE A 1 98 ? -1.068 3.286 5.795 1.00 89.75 98 ILE A CA 1
ATOM 687 C C . ILE A 1 98 ? -1.710 1.967 5.349 1.00 89.75 98 ILE A C 1
ATOM 689 O O . ILE A 1 98 ? -2.789 1.961 4.751 1.00 89.75 98 ILE A O 1
ATOM 693 N N . VAL A 1 99 ? -1.068 0.856 5.691 1.00 91.88 99 VAL A N 1
ATOM 694 C CA . VAL A 1 99 ? -1.638 -0.491 5.678 1.00 91.88 99 VAL A CA 1
ATOM 695 C C . VAL A 1 99 ? -1.273 -1.160 6.993 1.00 91.88 99 VAL A C 1
ATOM 697 O O . VAL A 1 99 ? -0.095 -1.213 7.343 1.00 91.88 99 VAL A O 1
ATOM 700 N N . LEU A 1 100 ? -2.268 -1.658 7.721 1.00 92.38 100 LEU A N 1
ATOM 701 C CA . LEU A 1 100 ? -2.089 -2.407 8.960 1.00 92.38 100 LEU A CA 1
ATOM 702 C C . LEU A 1 100 ? -2.530 -3.854 8.745 1.00 92.38 100 LEU A C 1
ATOM 704 O O . LEU A 1 100 ? -3.656 -4.099 8.309 1.00 92.38 100 LEU A O 1
ATOM 708 N N . TYR A 1 101 ? -1.657 -4.797 9.083 1.00 92.19 101 TYR A N 1
ATOM 709 C CA . TYR A 1 101 ? -1.904 -6.229 8.959 1.00 92.19 101 TYR A CA 1
ATOM 710 C C . TYR A 1 101 ? -2.268 -6.863 10.303 1.00 92.19 101 TYR A C 1
ATOM 712 O O . TYR A 1 101 ? -1.884 -6.373 11.366 1.00 92.19 101 TYR A O 1
ATOM 720 N N . ALA A 1 102 ? -2.975 -7.991 10.252 1.00 91.69 102 ALA A N 1
ATOM 721 C CA . ALA A 1 102 ? -3.385 -8.742 11.440 1.00 91.69 102 ALA A CA 1
ATOM 722 C C . ALA A 1 102 ? -2.208 -9.341 12.226 1.00 91.69 102 ALA A C 1
ATOM 724 O O . ALA A 1 102 ? -2.324 -9.587 13.421 1.00 91.69 102 ALA A O 1
ATOM 725 N N . ASP A 1 103 ? -1.061 -9.539 11.573 1.00 91.56 103 ASP A N 1
ATOM 726 C CA . ASP A 1 103 ? 0.186 -9.958 12.221 1.00 91.56 103 ASP A CA 1
ATOM 727 C C . ASP A 1 103 ? 0.944 -8.795 12.887 1.00 91.56 103 ASP A C 1
ATOM 729 O O . ASP A 1 103 ? 2.041 -8.990 13.407 1.00 91.56 103 ASP A O 1
ATOM 733 N N . GLY A 1 104 ? 0.381 -7.584 12.875 1.00 92.00 104 GLY A N 1
ATOM 734 C CA . GLY A 1 104 ? 0.962 -6.387 13.474 1.00 92.00 104 GLY A CA 1
ATOM 735 C C . GLY A 1 104 ? 1.943 -5.647 12.581 1.00 92.00 104 GLY A C 1
ATOM 736 O O . GLY A 1 104 ? 2.392 -4.568 12.968 1.00 92.00 104 GLY A O 1
ATOM 737 N N . ARG A 1 105 ? 2.264 -6.145 11.382 1.00 93.00 105 ARG A N 1
ATOM 738 C CA . ARG A 1 105 ? 3.034 -5.340 10.433 1.00 93.00 105 ARG A CA 1
ATOM 739 C C . ARG A 1 105 ? 2.249 -4.080 10.086 1.00 93.00 105 ARG A C 1
ATOM 741 O O . ARG A 1 105 ? 1.039 -4.119 9.870 1.00 93.00 105 ARG A O 1
ATOM 748 N N . VAL A 1 106 ? 2.952 -2.963 9.991 1.00 93.75 106 VAL A N 1
ATOM 749 C CA . VAL A 1 106 ? 2.396 -1.696 9.518 1.00 93.75 106 VAL A CA 1
ATOM 750 C C . VAL A 1 106 ? 3.299 -1.143 8.433 1.00 93.75 106 VAL A C 1
ATOM 752 O O . VAL A 1 106 ? 4.519 -1.178 8.575 1.00 93.75 106 VAL A O 1
ATOM 755 N N . VAL A 1 107 ? 2.707 -0.654 7.348 1.00 92.19 107 VAL A N 1
ATOM 756 C CA . VAL A 1 107 ? 3.414 0.065 6.287 1.00 92.19 107 VAL A CA 1
ATOM 757 C C . VAL A 1 107 ? 2.811 1.451 6.168 1.00 92.19 107 VAL A C 1
ATOM 759 O O . VAL A 1 107 ? 1.592 1.570 6.138 1.00 92.19 107 VAL A O 1
ATOM 762 N N . THR A 1 108 ? 3.630 2.496 6.142 1.00 91.44 108 THR A N 1
ATOM 763 C CA . THR A 1 108 ? 3.184 3.896 6.086 1.00 91.44 108 THR A CA 1
ATOM 764 C C . THR A 1 108 ? 3.911 4.638 4.977 1.00 91.44 108 THR A C 1
ATOM 766 O O . THR A 1 108 ? 4.961 4.203 4.508 1.00 91.44 108 THR A O 1
ATOM 769 N N . ASN A 1 109 ? 3.343 5.769 4.569 1.00 86.44 109 ASN A N 1
ATOM 770 C CA . ASN A 1 109 ? 3.944 6.686 3.609 1.00 86.44 109 ASN A CA 1
ATOM 771 C C . ASN A 1 109 ? 4.056 8.092 4.230 1.00 86.44 109 ASN A C 1
ATOM 773 O O . ASN A 1 109 ? 3.081 8.587 4.814 1.00 86.44 109 ASN A O 1
ATOM 777 N N . ASP A 1 110 ? 5.220 8.734 4.100 1.00 82.25 110 ASP A N 1
ATOM 778 C CA . ASP A 1 110 ? 5.454 10.143 4.471 1.00 82.25 110 ASP A CA 1
ATOM 779 C C . ASP A 1 110 ? 5.381 11.111 3.273 1.00 82.25 110 ASP A C 1
ATOM 781 O O . ASP A 1 110 ? 5.881 12.228 3.356 1.00 82.25 110 ASP A O 1
ATOM 785 N N . PHE A 1 111 ? 4.707 10.685 2.200 1.00 74.25 111 PHE A N 1
ATOM 786 C CA . PHE A 1 111 ? 4.634 11.266 0.851 1.00 74.25 111 PHE A CA 1
ATOM 787 C C . PHE A 1 111 ? 5.835 10.969 -0.035 1.00 74.25 111 PHE A C 1
ATOM 789 O O . PHE A 1 111 ? 5.648 10.832 -1.246 1.00 74.25 111 PHE A O 1
ATOM 796 N N . GLU A 1 112 ? 7.022 10.849 0.550 1.00 76.25 112 GLU A N 1
ATOM 797 C CA . GLU A 1 112 ? 8.235 10.564 -0.199 1.00 76.25 112 GLU A CA 1
ATOM 798 C C . GLU A 1 112 ? 8.592 9.088 -0.100 1.00 76.25 112 GLU A C 1
ATOM 800 O O . GLU A 1 112 ? 8.850 8.445 -1.100 1.00 76.25 112 GLU A O 1
ATOM 805 N N . ASN A 1 113 ? 8.572 8.501 1.085 1.00 84.44 113 ASN A N 1
ATOM 806 C CA . ASN A 1 113 ? 9.129 7.185 1.326 1.00 84.44 113 ASN A CA 1
ATOM 807 C C . ASN A 1 113 ? 8.113 6.263 1.993 1.00 84.44 113 ASN A C 1
ATOM 809 O O . ASN A 1 113 ? 7.255 6.673 2.780 1.00 84.44 113 ASN A O 1
ATOM 813 N N . LEU A 1 114 ? 8.261 4.973 1.694 1.00 88.69 114 LEU A N 1
ATOM 814 C CA . LEU A 1 114 ? 7.535 3.910 2.370 1.00 88.69 114 LEU A CA 1
ATOM 815 C C . LEU A 1 114 ? 8.351 3.408 3.560 1.00 88.69 114 LEU A C 1
ATOM 817 O O . LEU A 1 114 ? 9.528 3.062 3.415 1.00 88.69 114 LEU A O 1
ATOM 821 N N . TYR A 1 115 ? 7.697 3.289 4.711 1.00 92.19 115 TYR A N 1
ATOM 822 C CA . TYR A 1 115 ? 8.279 2.759 5.940 1.00 92.19 115 TYR A CA 1
ATOM 823 C C . TYR A 1 115 ? 7.497 1.558 6.430 1.00 92.19 115 TYR A C 1
ATOM 825 O O . TYR A 1 115 ? 6.298 1.449 6.199 1.00 92.19 115 TYR A O 1
ATOM 833 N N . GLN A 1 116 ? 8.170 0.683 7.162 1.00 94.44 116 GLN A N 1
ATOM 834 C CA . GLN A 1 116 ? 7.579 -0.452 7.843 1.00 94.44 116 GLN A CA 1
ATOM 835 C C . GLN A 1 116 ? 7.871 -0.437 9.340 1.00 94.44 116 GLN A C 1
ATOM 837 O O . GLN A 1 116 ? 8.896 0.071 9.807 1.00 94.44 116 GLN A O 1
ATOM 842 N N . GLY A 1 117 ? 6.954 -1.035 10.089 1.00 94.25 117 GLY A N 1
ATOM 843 C CA . GLY A 1 117 ? 7.050 -1.244 11.524 1.00 94.25 117 GLY A CA 1
ATOM 844 C C . GLY A 1 117 ? 6.298 -2.494 11.962 1.00 94.25 117 GLY A C 1
ATOM 845 O O . GLY A 1 117 ? 5.714 -3.209 11.145 1.00 94.25 117 GLY A O 1
ATOM 846 N N . GLN A 1 118 ? 6.314 -2.737 13.269 1.00 94.50 118 GLN A N 1
ATOM 847 C CA . GLN A 1 118 ? 5.657 -3.874 13.901 1.00 94.50 118 GLN A CA 1
ATOM 848 C C . GLN A 1 118 ? 4.948 -3.408 15.173 1.00 94.50 118 GLN A C 1
ATOM 850 O O . GLN A 1 118 ? 5.574 -2.815 16.051 1.00 94.50 118 GLN A O 1
ATOM 855 N N . LEU A 1 119 ? 3.654 -3.697 15.271 1.00 93.06 119 LEU A N 1
ATOM 856 C CA . LEU A 1 119 ? 2.840 -3.487 16.459 1.00 93.06 119 LEU A CA 1
ATOM 857 C C . LEU A 1 119 ? 2.921 -4.716 17.367 1.00 93.06 119 LEU A C 1
ATOM 859 O O . LEU A 1 119 ? 3.026 -5.856 16.901 1.00 93.06 119 LEU A O 1
ATOM 863 N N . SER A 1 120 ? 2.842 -4.477 18.674 1.00 94.00 120 SER A N 1
ATOM 864 C CA . SER A 1 120 ? 2.598 -5.528 19.658 1.00 94.00 120 SER A CA 1
ATOM 865 C C . SER A 1 120 ? 1.138 -5.995 19.610 1.00 94.00 120 SER A C 1
ATOM 867 O O . SER A 1 120 ? 0.254 -5.282 19.131 1.00 94.00 120 SER A O 1
ATOM 869 N N . ASN A 1 121 ? 0.860 -7.176 20.170 1.00 93.19 121 ASN A N 1
ATOM 870 C CA . ASN A 1 121 ? -0.517 -7.659 20.312 1.00 93.19 121 ASN A CA 1
ATOM 871 C C . ASN A 1 121 ? -1.382 -6.693 21.142 1.00 93.19 121 ASN A C 1
ATOM 873 O O . ASN A 1 121 ? -2.539 -6.469 20.819 1.00 93.19 121 ASN A O 1
ATOM 877 N N . GLU A 1 122 ? -0.811 -6.062 22.172 1.00 93.81 122 GLU A N 1
ATOM 878 C CA . GLU A 1 122 ? -1.501 -5.039 22.971 1.00 93.81 122 GLU A CA 1
ATOM 879 C C . GLU A 1 122 ? -1.909 -3.829 22.116 1.00 93.81 122 GLU A C 1
ATOM 881 O O . GLU A 1 122 ? -3.050 -3.380 22.190 1.00 93.81 122 GLU A O 1
ATOM 886 N N . GLN A 1 123 ? -1.016 -3.348 21.245 1.00 93.81 123 GLN A N 1
ATOM 887 C CA . GLN A 1 123 ? -1.306 -2.239 20.330 1.00 93.81 123 GLN A CA 1
ATOM 888 C C . GLN A 1 123 ? -2.356 -2.609 19.277 1.00 93.81 123 GLN A C 1
ATOM 890 O O . GLN A 1 123 ? -3.173 -1.762 18.917 1.00 93.81 123 GLN A O 1
ATOM 895 N N . LEU A 1 124 ? -2.358 -3.859 18.800 1.00 93.12 124 LEU A N 1
ATOM 896 C CA . LEU A 1 124 ? -3.407 -4.381 17.920 1.00 93.12 124 LEU A CA 1
ATOM 897 C C . LEU A 1 124 ? -4.759 -4.452 18.632 1.00 93.12 124 LEU A C 1
ATOM 899 O O . LEU A 1 124 ? -5.764 -4.015 18.083 1.00 93.12 124 LEU A O 1
ATOM 903 N N . CYS A 1 125 ? -4.793 -4.945 19.867 1.00 93.00 125 CYS A N 1
ATOM 904 C CA . CYS A 1 125 ? -6.016 -4.990 20.662 1.00 93.00 125 CYS A CA 1
ATOM 905 C C . CYS A 1 125 ? -6.561 -3.595 20.961 1.00 93.00 125 CYS A C 1
ATOM 907 O O . CYS A 1 125 ? -7.763 -3.366 20.836 1.00 93.00 125 CYS A O 1
ATOM 909 N N . GLN A 1 126 ? -5.679 -2.646 21.281 1.00 92.69 126 GLN A N 1
ATOM 910 C CA . GLN A 1 126 ? -6.049 -1.243 21.420 1.00 92.69 126 GLN A CA 1
ATOM 911 C C . GLN A 1 126 ? -6.615 -0.691 20.107 1.00 92.69 126 GLN A C 1
ATOM 913 O O . GLN A 1 126 ? -7.655 -0.043 20.126 1.00 92.69 126 GLN A O 1
ATOM 918 N N . PHE A 1 127 ? -5.973 -0.984 18.970 1.00 92.75 127 PHE A N 1
ATOM 919 C CA . PHE A 1 127 ? -6.459 -0.565 17.657 1.00 92.75 127 PHE A CA 1
ATOM 920 C C . PHE A 1 127 ? -7.879 -1.072 17.392 1.00 92.75 127 PHE A C 1
ATOM 922 O O . PHE A 1 127 ? -8.748 -0.274 17.057 1.00 92.75 127 PHE A O 1
ATOM 929 N N . LEU A 1 128 ? -8.123 -2.373 17.570 1.00 91.38 128 LEU A N 1
ATOM 930 C CA . LEU A 1 128 ? -9.430 -2.993 17.331 1.00 91.38 128 LEU A CA 1
ATOM 931 C C . LEU A 1 128 ? -10.506 -2.436 18.273 1.00 91.38 128 LEU A C 1
ATOM 933 O O . LEU A 1 128 ? -11.608 -2.122 17.827 1.00 91.38 128 LEU A O 1
ATOM 937 N N . GLY A 1 129 ? -10.168 -2.250 19.554 1.00 90.50 129 GLY A N 1
ATOM 938 C CA . GLY A 1 129 ? -11.060 -1.637 20.536 1.00 90.50 129 GLY A CA 1
ATOM 939 C C . GLY A 1 129 ? -11.431 -0.202 20.160 1.00 90.50 129 GLY A C 1
ATOM 940 O O . GLY A 1 129 ? -12.608 0.124 20.049 1.00 90.50 129 GLY A O 1
ATOM 941 N N . THR A 1 130 ? -10.442 0.648 19.870 1.00 91.31 130 THR A N 1
ATOM 942 C CA . THR A 1 130 ? -10.700 2.047 19.498 1.00 91.31 130 THR A CA 1
ATOM 943 C C . THR A 1 130 ? -11.370 2.173 18.128 1.00 91.31 130 THR A C 1
ATOM 945 O O . THR A 1 130 ? -12.207 3.052 17.944 1.00 91.31 130 THR A O 1
ATOM 948 N N . ALA A 1 131 ? -11.069 1.288 17.172 1.00 89.44 131 ALA A N 1
ATOM 949 C CA . ALA A 1 131 ? -11.734 1.231 15.869 1.00 89.44 131 ALA A CA 1
ATOM 950 C C . ALA A 1 131 ? -13.250 1.037 16.010 1.00 89.44 131 ALA A C 1
ATOM 952 O O . ALA A 1 131 ? -14.023 1.682 15.305 1.00 89.44 131 ALA A O 1
ATOM 953 N N . ALA A 1 132 ? -13.682 0.192 16.949 1.00 88.31 132 ALA A N 1
ATOM 954 C CA . ALA A 1 132 ? -15.097 -0.016 17.235 1.00 88.31 132 ALA A CA 1
ATOM 955 C C . ALA A 1 132 ? -15.789 1.232 17.812 1.00 88.31 132 ALA A C 1
ATOM 957 O O . ALA A 1 132 ? -17.000 1.381 17.650 1.00 88.31 132 ALA A O 1
ATOM 958 N N . GLU A 1 133 ? -15.034 2.123 18.455 1.00 92.25 133 GLU A N 1
ATOM 959 C CA . GLU A 1 133 ? -15.528 3.337 19.112 1.00 92.25 133 GLU A CA 1
ATOM 960 C C . GLU A 1 133 ? -15.546 4.565 18.191 1.00 92.25 133 GLU A C 1
ATOM 962 O O . GLU A 1 133 ? -16.165 5.575 18.530 1.00 92.25 133 GLU A O 1
ATOM 967 N N . THR A 1 134 ? -14.903 4.516 17.015 1.00 92.25 134 THR A N 1
ATOM 968 C CA . THR A 1 134 ? -14.866 5.682 16.114 1.00 92.25 134 THR A CA 1
ATOM 969 C C . THR A 1 134 ? -16.225 6.002 15.496 1.00 92.25 134 THR A C 1
ATOM 971 O O . THR A 1 134 ? -16.421 7.128 15.039 1.00 92.25 134 THR A O 1
ATOM 974 N N . GLY A 1 135 ? -17.148 5.033 15.463 1.00 92.19 135 GLY A N 1
ATOM 975 C CA . GLY A 1 135 ? -18.423 5.110 14.744 1.00 92.19 135 GLY A CA 1
ATOM 976 C C . GLY A 1 135 ? -18.298 4.836 13.241 1.00 92.19 135 GLY A C 1
ATOM 977 O O . GLY A 1 135 ? -19.248 5.052 12.490 1.00 92.19 135 GLY A O 1
ATOM 978 N N . PHE A 1 136 ? -17.122 4.406 12.764 1.00 91.06 136 PHE A N 1
ATOM 979 C CA . PHE A 1 136 ? -16.885 4.180 11.336 1.00 91.06 136 PHE A CA 1
ATOM 980 C C . PHE A 1 136 ? -17.701 3.038 10.763 1.00 91.06 136 PHE A C 1
ATOM 982 O O . PHE A 1 136 ? -18.058 3.114 9.598 1.00 91.06 136 PHE A O 1
ATOM 989 N N . PHE A 1 137 ? -17.997 1.999 11.541 1.00 91.31 137 PHE A N 1
ATOM 990 C CA . PHE A 1 137 ? -18.784 0.859 11.068 1.00 91.31 137 PHE A CA 1
ATOM 991 C C . PHE A 1 137 ? -20.279 1.183 10.936 1.00 91.31 137 PHE A C 1
ATOM 993 O O . PHE A 1 137 ? -21.000 0.480 10.238 1.00 91.31 137 PHE A O 1
ATOM 1000 N N . GLU A 1 138 ? -20.737 2.250 11.587 1.00 93.38 138 GLU A N 1
ATOM 1001 C CA . GLU A 1 138 ? -22.112 2.751 11.547 1.00 93.38 138 GLU A CA 1
ATOM 1002 C C . GLU A 1 138 ? -22.292 3.884 10.528 1.00 93.38 138 GLU A C 1
ATOM 1004 O O . GLU A 1 138 ? -23.412 4.349 10.312 1.00 93.38 138 GLU A O 1
ATOM 1009 N N . PHE A 1 139 ? -21.201 4.360 9.921 1.00 89.62 139 PHE A N 1
ATOM 1010 C CA . PHE A 1 139 ? -21.242 5.467 8.975 1.00 89.62 139 PHE A CA 1
ATOM 1011 C C . PHE A 1 139 ? -22.038 5.084 7.714 1.00 89.62 139 PHE A C 1
ATOM 1013 O O . PHE A 1 139 ? -21.768 4.062 7.084 1.00 89.62 139 PHE A O 1
ATOM 1020 N N . ASP A 1 140 ? -23.016 5.910 7.331 1.00 89.62 140 ASP A N 1
ATOM 1021 C CA . ASP A 1 140 ? -23.881 5.662 6.171 1.00 89.62 140 ASP A CA 1
ATOM 1022 C C . ASP A 1 140 ? -23.164 6.026 4.862 1.00 89.62 140 ASP A C 1
ATOM 1024 O O . ASP A 1 140 ? -23.207 7.161 4.373 1.00 89.62 140 ASP A O 1
ATOM 1028 N N . THR A 1 141 ? -22.489 5.032 4.287 1.00 87.12 141 THR A N 1
ATOM 1029 C CA . THR A 1 141 ? -21.752 5.170 3.027 1.00 87.12 141 THR A CA 1
ATOM 1030 C C . THR A 1 141 ? -22.664 5.491 1.845 1.00 87.12 141 THR A C 1
ATOM 1032 O O . THR A 1 141 ? -22.257 6.211 0.937 1.00 87.12 141 THR A O 1
ATOM 1035 N N . ALA A 1 142 ? -23.917 5.032 1.866 1.00 86.88 142 ALA A N 1
ATOM 1036 C CA . ALA A 1 142 ? -24.861 5.252 0.778 1.00 86.88 142 ALA A CA 1
ATOM 1037 C C . ALA A 1 142 ? -25.369 6.699 0.757 1.00 86.88 142 ALA A C 1
ATOM 1039 O O . ALA A 1 142 ? -25.428 7.319 -0.310 1.00 86.88 142 ALA A O 1
ATOM 1040 N N . ALA A 1 143 ? -25.697 7.261 1.926 1.00 85.12 143 ALA A N 1
ATOM 1041 C CA . ALA A 1 143 ? -26.028 8.679 2.047 1.00 85.12 143 ALA A CA 1
ATOM 1042 C C . ALA A 1 143 ? -24.850 9.558 1.606 1.00 85.12 143 ALA A C 1
ATOM 1044 O O . ALA A 1 143 ? -25.049 10.551 0.898 1.00 85.12 143 ALA A O 1
ATOM 1045 N N . TYR A 1 144 ? -23.627 9.157 1.968 1.00 82.12 144 TYR A N 1
ATOM 1046 C CA . TYR A 1 144 ? -22.413 9.809 1.496 1.00 82.12 144 TYR A CA 1
ATOM 1047 C C . TYR A 1 144 ? -22.298 9.774 -0.032 1.00 82.12 144 TYR A C 1
ATOM 1049 O O . TYR A 1 144 ? -22.200 10.830 -0.660 1.00 82.12 144 TYR A O 1
ATOM 1057 N N . ASP A 1 145 ? -22.376 8.591 -0.641 1.00 81.38 145 ASP A N 1
ATOM 1058 C CA . ASP A 1 145 ? -22.221 8.419 -2.085 1.00 81.38 145 ASP A CA 1
ATOM 1059 C C . ASP A 1 145 ? -23.268 9.221 -2.863 1.00 81.38 145 ASP A C 1
ATOM 1061 O O . ASP A 1 145 ? -22.942 9.883 -3.852 1.00 81.38 145 ASP A O 1
ATOM 1065 N N . GLN A 1 146 ? -24.521 9.224 -2.396 1.00 83.62 146 GLN A N 1
ATOM 1066 C CA . GLN A 1 146 ? -25.604 9.992 -3.007 1.00 83.62 146 GLN A CA 1
ATOM 1067 C C . GLN A 1 146 ? -25.309 11.496 -3.002 1.00 83.62 146 GLN A C 1
ATOM 1069 O O . GLN A 1 146 ? -25.497 12.176 -4.015 1.00 83.62 146 GLN A O 1
ATOM 1074 N N . LYS A 1 147 ? -24.869 12.028 -1.859 1.00 80.44 147 LYS A N 1
ATOM 1075 C CA . LYS A 1 147 ? -24.519 13.442 -1.719 1.00 80.44 147 LYS A CA 1
ATOM 1076 C C . LYS A 1 147 ? -23.318 13.791 -2.575 1.00 80.44 147 LYS A C 1
ATOM 1078 O O . LYS A 1 147 ? -23.376 14.757 -3.325 1.00 80.44 147 LYS A O 1
ATOM 1083 N N . ASN A 1 148 ? -22.278 12.971 -2.529 1.00 74.25 148 ASN A N 1
ATOM 1084 C CA . ASN A 1 148 ? -21.056 13.175 -3.283 1.00 74.25 148 ASN A CA 1
ATOM 1085 C C . ASN A 1 148 ? -21.294 13.174 -4.810 1.00 74.25 148 ASN A C 1
ATOM 1087 O O . ASN A 1 148 ? -20.793 14.053 -5.513 1.00 74.25 148 ASN A O 1
ATOM 1091 N N . GLN A 1 149 ? -22.140 12.273 -5.327 1.00 76.25 149 GLN A N 1
ATOM 1092 C CA . GLN A 1 149 ? -22.534 12.263 -6.745 1.00 76.25 149 GLN A CA 1
ATOM 1093 C C . GLN A 1 149 ? -23.171 13.587 -7.202 1.00 76.25 149 GLN A C 1
ATOM 1095 O O . GLN A 1 149 ? -22.991 13.988 -8.355 1.00 76.25 149 GLN A O 1
ATOM 1100 N N . ALA A 1 150 ? -23.873 14.300 -6.315 1.00 71.50 150 ALA A N 1
ATOM 1101 C CA . ALA A 1 150 ? -24.509 15.576 -6.642 1.00 71.50 150 ALA A CA 1
ATOM 1102 C C . ALA A 1 150 ? -23.504 16.708 -6.932 1.00 71.50 150 ALA A C 1
ATOM 1104 O O . ALA A 1 150 ? -23.864 17.683 -7.593 1.00 71.50 150 ALA A O 1
ATOM 1105 N N . PHE A 1 151 ? -22.243 16.582 -6.503 1.00 67.00 151 PHE A N 1
ATOM 1106 C CA . PHE A 1 151 ? -21.216 17.607 -6.716 1.00 67.00 151 PHE A CA 1
ATOM 1107 C C . PHE A 1 151 ? -20.517 17.511 -8.081 1.00 67.00 151 PHE A C 1
ATOM 1109 O O . PHE A 1 151 ? -19.702 18.376 -8.402 1.00 67.00 151 PHE A O 1
ATOM 1116 N N . GLY A 1 152 ? -20.827 16.498 -8.904 1.00 60.56 152 GLY A N 1
ATOM 1117 C CA . GLY A 1 152 ? -20.307 16.365 -10.274 1.00 60.56 152 GLY A CA 1
ATOM 1118 C C . GLY A 1 152 ? -18.778 16.257 -10.376 1.00 60.56 152 GLY A C 1
ATOM 1119 O O . GLY A 1 152 ? -18.214 16.544 -11.433 1.00 60.56 152 GLY A O 1
ATOM 1120 N N . ARG A 1 153 ? -18.093 15.893 -9.285 1.00 60.81 153 ARG A N 1
ATOM 1121 C CA . ARG A 1 153 ? -16.627 15.834 -9.219 1.00 60.81 153 ARG A CA 1
ATOM 1122 C C . ARG A 1 153 ? -16.097 14.502 -9.746 1.00 60.81 153 ARG A C 1
ATOM 1124 O O . ARG A 1 153 ? -16.734 13.460 -9.621 1.00 60.81 153 ARG A O 1
ATOM 1131 N N . LEU A 1 154 ? -14.908 14.549 -10.344 1.00 50.91 154 LEU A N 1
ATOM 1132 C CA . LEU A 1 154 ? -14.218 13.389 -10.904 1.00 50.91 154 LEU A CA 1
ATOM 1133 C C . LEU A 1 154 ? -13.428 12.662 -9.802 1.00 50.91 154 LEU A C 1
ATOM 1135 O O . LEU A 1 154 ? -12.609 13.288 -9.142 1.00 50.91 154 LEU A O 1
ATOM 1139 N N . ALA A 1 155 ? -13.718 11.364 -9.646 1.00 54.44 155 ALA A N 1
ATOM 1140 C CA . ALA A 1 155 ? -13.006 10.312 -8.899 1.00 54.44 155 ALA A CA 1
ATOM 1141 C C . ALA A 1 155 ? -12.709 10.505 -7.390 1.00 54.44 155 ALA A C 1
ATOM 1143 O O . ALA A 1 155 ? -12.210 11.533 -6.948 1.00 54.44 155 ALA A O 1
ATOM 1144 N N . ALA A 1 156 ? -12.953 9.448 -6.604 1.00 55.66 156 ALA A N 1
ATOM 1145 C CA . ALA A 1 156 ? -12.514 9.363 -5.214 1.00 55.66 156 ALA A CA 1
ATOM 1146 C C . ALA A 1 156 ? -10.977 9.370 -5.118 1.00 55.66 156 ALA A C 1
ATOM 1148 O O . ALA A 1 156 ? -10.302 8.647 -5.849 1.00 55.66 156 ALA A O 1
ATOM 1149 N N . ILE A 1 157 ? -10.453 10.179 -4.199 1.00 67.94 157 ILE A N 1
ATOM 1150 C CA . ILE A 1 157 ? -9.023 10.477 -3.986 1.00 67.94 157 ILE A CA 1
ATOM 1151 C C . ILE A 1 157 ? -8.514 9.754 -2.723 1.00 67.94 157 ILE A C 1
ATOM 1153 O O . ILE A 1 157 ? -7.321 9.546 -2.531 1.00 67.94 157 ILE A O 1
ATOM 1157 N N . TYR A 1 158 ? -9.422 9.329 -1.846 1.00 73.62 158 TYR A N 1
ATOM 1158 C CA . TYR A 1 158 ? -9.122 8.711 -0.562 1.00 73.62 158 TYR A CA 1
ATOM 1159 C C . TYR A 1 158 ? -9.960 7.446 -0.405 1.00 73.62 158 TYR A C 1
ATOM 1161 O O . TYR A 1 158 ? -11.163 7.490 -0.601 1.00 73.62 158 TYR A O 1
ATOM 1169 N N . ASN A 1 159 ? -9.372 6.319 -0.027 1.00 81.25 159 ASN A N 1
ATOM 1170 C CA . ASN A 1 159 ? -10.131 5.121 0.336 1.00 81.25 159 ASN A CA 1
ATOM 1171 C C . ASN A 1 159 ? -9.750 4.722 1.750 1.00 81.25 159 ASN A C 1
ATOM 1173 O O . ASN A 1 159 ? -8.569 4.520 2.014 1.00 81.25 159 ASN A O 1
ATOM 1177 N N . ILE A 1 160 ? -10.730 4.620 2.642 1.00 84.19 160 ILE A N 1
ATOM 1178 C CA . ILE A 1 160 ? -10.548 4.114 4.003 1.00 84.19 160 ILE A CA 1
ATOM 1179 C C . ILE A 1 160 ? -11.248 2.769 4.062 1.00 84.19 160 ILE A C 1
ATOM 1181 O O . ILE A 1 160 ? -12.453 2.721 3.846 1.00 84.19 160 ILE A O 1
ATOM 1185 N N . ALA A 1 161 ? -10.518 1.709 4.386 1.00 86.12 161 ALA A N 1
ATOM 1186 C CA . ALA A 1 161 ? -11.091 0.413 4.718 1.00 86.12 161 ALA A CA 1
ATOM 1187 C C . ALA A 1 161 ? -10.640 0.002 6.117 1.00 86.12 161 ALA A C 1
ATOM 1189 O O . ALA A 1 161 ? -9.467 0.170 6.460 1.00 86.12 161 ALA A O 1
ATOM 1190 N N . LEU A 1 162 ? -11.576 -0.517 6.909 1.00 86.25 162 LEU A N 1
ATOM 1191 C CA . LEU A 1 162 ? -11.366 -0.914 8.297 1.00 86.25 162 LEU A CA 1
ATOM 1192 C C . LEU A 1 162 ? -12.152 -2.193 8.598 1.00 86.25 162 LEU A C 1
ATOM 1194 O O . LEU A 1 162 ? -13.273 -2.373 8.114 1.00 86.25 162 LEU A O 1
ATOM 1198 N N . THR A 1 163 ? -11.587 -3.071 9.420 1.00 85.94 163 THR A N 1
ATOM 1199 C CA . THR A 1 163 ? -12.291 -4.210 10.013 1.00 85.94 163 THR A CA 1
ATOM 1200 C C . THR A 1 163 ? -11.918 -4.384 11.480 1.00 85.94 163 THR A C 1
ATOM 1202 O O . THR A 1 163 ? -10.774 -4.153 11.864 1.00 85.94 163 THR A O 1
ATOM 1205 N N . ASP A 1 164 ? -12.891 -4.798 12.293 1.00 82.56 164 ASP A N 1
ATOM 1206 C CA . ASP A 1 164 ? -12.668 -5.264 13.666 1.00 82.56 164 ASP A CA 1
ATOM 1207 C C . ASP A 1 164 ? -12.770 -6.799 13.786 1.00 82.56 164 ASP A C 1
ATOM 1209 O O . ASP A 1 164 ? -12.821 -7.335 14.885 1.00 82.56 164 ASP A O 1
ATOM 1213 N N . GLY A 1 165 ? -12.851 -7.514 12.657 1.00 78.06 165 GLY A N 1
ATOM 1214 C CA . GLY A 1 165 ? -13.064 -8.964 12.578 1.00 78.06 165 GLY A CA 1
ATOM 1215 C C . GLY A 1 165 ? -14.532 -9.389 12.522 1.00 78.06 165 GLY A C 1
ATOM 1216 O O . GLY A 1 165 ? -14.873 -10.366 11.862 1.00 78.06 165 GLY A O 1
ATOM 1217 N N . THR A 1 166 ? -15.439 -8.625 13.129 1.00 81.12 166 THR A N 1
ATOM 1218 C CA . THR A 1 166 ? -16.889 -8.890 13.055 1.00 81.12 166 THR A CA 1
ATOM 1219 C C . THR A 1 166 ? -17.593 -8.007 12.033 1.00 81.12 166 THR A C 1
ATOM 1221 O O . THR A 1 166 ? -18.568 -8.416 11.401 1.00 81.12 166 THR A O 1
ATOM 1224 N N . ARG A 1 167 ? -17.078 -6.792 11.855 1.00 86.88 167 ARG A N 1
ATOM 1225 C CA . ARG A 1 167 ? -17.564 -5.761 10.949 1.00 86.88 167 ARG A CA 1
ATOM 1226 C C . ARG A 1 167 ? -16.441 -5.379 9.999 1.00 86.88 167 ARG A C 1
ATOM 1228 O O . ARG A 1 167 ? -15.257 -5.401 10.345 1.00 86.88 167 ARG A O 1
ATOM 1235 N N . SER A 1 168 ? -16.814 -5.013 8.783 1.00 87.69 168 SER A N 1
ATOM 1236 C CA . SER A 1 168 ? -15.907 -4.423 7.810 1.00 87.69 168 SER A CA 1
ATOM 1237 C C . SER A 1 168 ? -16.648 -3.337 7.054 1.00 87.69 168 SER A C 1
ATOM 1239 O O . SER A 1 168 ? -17.801 -3.527 6.669 1.00 87.69 168 SER A O 1
ATOM 1241 N N . GLN A 1 169 ? -15.989 -2.201 6.868 1.00 88.31 169 GLN A N 1
ATOM 1242 C CA . GLN A 1 169 ? -16.527 -1.079 6.119 1.00 88.31 169 GLN A CA 1
ATOM 1243 C C . GLN A 1 169 ? -15.421 -0.455 5.271 1.00 88.31 169 GLN A C 1
ATOM 1245 O O . GLN A 1 169 ? -14.262 -0.394 5.685 1.00 88.31 169 GLN A O 1
ATOM 1250 N N . SER A 1 170 ? -15.793 0.017 4.081 1.00 88.44 170 SER A N 1
ATOM 1251 C CA . SER A 1 170 ? -14.937 0.841 3.240 1.00 88.44 170 SER A CA 1
ATOM 1252 C C . SER A 1 170 ? -15.687 2.059 2.724 1.00 88.44 170 SER A C 1
ATOM 1254 O O . SER A 1 170 ? -16.860 1.960 2.368 1.00 88.44 170 SER A O 1
ATOM 1256 N N . VAL A 1 171 ? -14.990 3.191 2.647 1.00 85.12 171 VAL A N 1
ATOM 1257 C CA . VAL A 1 171 ? -15.515 4.464 2.144 1.00 85.12 171 VAL A CA 1
ATOM 1258 C C . VAL A 1 171 ? -14.524 5.084 1.169 1.00 85.12 171 VAL A C 1
ATOM 1260 O O . VAL A 1 171 ? -13.342 5.235 1.489 1.00 85.12 171 VAL A O 1
ATOM 1263 N N . SER A 1 172 ? -15.021 5.472 -0.003 1.00 82.88 172 SER A N 1
ATOM 1264 C CA . SER A 1 172 ? -14.272 6.180 -1.040 1.00 82.88 172 SER A CA 1
ATOM 1265 C C . SER A 1 172 ? -14.602 7.673 -0.987 1.00 82.88 172 SER A C 1
ATOM 1267 O O . SER A 1 172 ? -15.704 8.087 -1.311 1.00 82.88 172 SER A O 1
ATOM 1269 N N . LEU A 1 173 ? -13.643 8.490 -0.574 1.00 78.06 173 LEU A N 1
ATOM 1270 C CA . LEU A 1 173 ? -13.759 9.915 -0.297 1.00 78.06 173 LEU A CA 1
ATOM 1271 C C . LEU A 1 173 ? -13.096 10.761 -1.405 1.00 78.06 173 LEU A C 1
ATOM 1273 O O . LEU A 1 173 ? -11.997 10.448 -1.851 1.00 78.06 173 LEU A O 1
ATOM 1277 N N . HIS A 1 174 ? -13.694 11.883 -1.818 1.00 72.94 174 HIS A N 1
ATOM 1278 C CA . HIS A 1 174 ? -13.083 12.795 -2.811 1.00 72.94 174 HIS A CA 1
ATOM 1279 C C . HIS A 1 174 ? -11.952 13.682 -2.279 1.00 72.94 174 HIS A C 1
ATOM 1281 O O . HIS A 1 174 ? -11.162 14.180 -3.068 1.00 72.94 174 HIS A O 1
ATOM 1287 N N . GLY A 1 175 ? -11.825 13.875 -0.968 1.00 67.56 175 GLY A N 1
ATOM 1288 C CA . GLY A 1 175 ? -10.703 14.613 -0.393 1.00 67.56 175 GLY A CA 1
ATOM 1289 C C . GLY A 1 175 ? -10.996 15.103 1.020 1.00 67.56 175 GLY A C 1
ATOM 1290 O O . GLY A 1 175 ? -12.107 15.560 1.265 1.00 67.56 175 GLY A O 1
ATOM 1291 N N . PRO A 1 176 ? -10.031 15.063 1.958 1.00 62.25 176 PRO A N 1
ATOM 1292 C CA . PRO A 1 176 ? -10.231 15.458 3.349 1.00 62.25 176 PRO A CA 1
ATOM 1293 C C . PRO A 1 176 ? -10.696 16.911 3.478 1.00 62.25 176 PRO A C 1
ATOM 1295 O O . PRO A 1 176 ? -11.430 17.242 4.404 1.00 62.25 176 PRO A O 1
ATOM 1298 N N . ASN A 1 177 ? -10.324 17.755 2.510 1.00 67.44 177 ASN A N 1
ATOM 1299 C CA . ASN A 1 177 ? -10.695 19.166 2.457 1.00 67.44 177 ASN A CA 1
ATOM 1300 C C . ASN A 1 177 ? -12.203 19.399 2.321 1.00 67.44 177 ASN A C 1
ATOM 1302 O O . ASN A 1 177 ? -12.685 20.439 2.759 1.00 67.44 177 ASN A O 1
ATOM 1306 N N . ASP A 1 178 ? -12.954 18.452 1.754 1.00 66.31 178 ASP A N 1
ATOM 1307 C CA . ASP A 1 178 ? -14.409 18.586 1.633 1.00 66.31 178 ASP A CA 1
ATOM 1308 C C . ASP A 1 178 ? -15.133 18.401 2.977 1.00 66.31 178 ASP A C 1
ATOM 1310 O O . ASP A 1 178 ? -16.298 18.780 3.095 1.00 66.31 178 ASP A O 1
ATOM 1314 N N . TYR A 1 179 ? -14.431 17.883 3.991 1.00 64.56 179 TYR A N 1
ATOM 1315 C CA . TYR A 1 179 ? -14.964 17.539 5.315 1.00 64.56 179 TYR A CA 1
ATOM 1316 C C . TYR A 1 179 ? -14.415 18.419 6.440 1.00 64.56 179 TYR A C 1
ATOM 1318 O O . TYR A 1 179 ? -14.814 18.272 7.594 1.00 64.56 179 TYR A O 1
ATOM 1326 N N . MET A 1 180 ? -13.464 19.301 6.131 1.00 65.38 180 MET A N 1
ATOM 1327 C CA . MET A 1 180 ? -12.981 20.286 7.093 1.00 65.38 180 MET A CA 1
ATOM 1328 C C . MET A 1 180 ? -14.012 21.412 7.256 1.00 65.38 180 MET A C 1
ATOM 1330 O O . MET A 1 180 ? -14.802 21.642 6.339 1.00 65.38 180 MET A O 1
ATOM 1334 N N . PRO A 1 181 ? -13.999 22.153 8.379 1.00 63.25 181 PRO A N 1
ATOM 1335 C CA . PRO A 1 181 ? -14.809 23.361 8.518 1.00 63.25 181 PRO A CA 1
ATOM 1336 C C . PRO A 1 181 ? -14.612 24.312 7.323 1.00 63.25 181 PRO A C 1
ATOM 1338 O O . PRO A 1 181 ? -13.477 24.629 6.961 1.00 63.25 181 PRO A O 1
ATOM 1341 N N . GLY A 1 182 ? -15.706 24.748 6.700 1.00 68.06 182 GLY A N 1
ATOM 1342 C CA . GLY A 1 182 ? -15.746 25.501 5.442 1.00 68.06 182 GLY A CA 1
ATOM 1343 C C . GLY A 1 182 ? -15.780 24.647 4.164 1.00 68.06 182 GLY A C 1
ATOM 1344 O O . GLY A 1 182 ? -15.787 25.206 3.065 1.00 68.06 182 GLY A O 1
ATOM 1345 N N . GLY A 1 183 ? -15.774 23.318 4.287 1.00 70.06 183 GLY A N 1
ATOM 1346 C CA . GLY A 1 183 ? -15.831 22.363 3.182 1.00 70.06 183 GLY A CA 1
ATOM 1347 C C . GLY A 1 183 ? -17.213 22.266 2.530 1.00 70.06 183 GLY A C 1
ATOM 1348 O O . GLY A 1 183 ? -18.234 22.624 3.111 1.00 70.06 183 GLY A O 1
ATOM 1349 N N . SER A 1 184 ? -17.256 21.756 1.296 1.00 69.06 184 SER A N 1
ATOM 1350 C CA . SER A 1 184 ? -18.490 21.698 0.494 1.00 69.06 184 SER A CA 1
ATOM 1351 C C . SER A 1 184 ? -19.565 20.743 1.032 1.00 69.06 184 SER A C 1
ATOM 1353 O O . SER A 1 184 ? -20.720 20.855 0.631 1.00 69.06 184 SER A O 1
ATOM 1355 N N . LEU A 1 185 ? -19.196 19.844 1.950 1.00 69.81 185 LEU A N 1
ATOM 1356 C CA . LEU A 1 185 ? -20.092 18.880 2.594 1.00 69.81 185 LEU A CA 1
ATOM 1357 C C . LEU A 1 185 ? -20.335 19.185 4.080 1.00 69.81 185 LEU A C 1
ATOM 1359 O O . LEU A 1 185 ? -20.981 18.394 4.775 1.00 69.81 185 LEU A O 1
ATOM 1363 N N . GLU A 1 186 ? -19.838 20.318 4.583 1.00 69.38 186 GLU A N 1
ATOM 1364 C CA . GLU A 1 186 ? -20.029 20.711 5.978 1.00 69.38 186 GLU A CA 1
ATOM 1365 C C . GLU A 1 186 ? -21.525 20.846 6.311 1.00 69.38 186 GLU A C 1
ATOM 1367 O O . GLU A 1 186 ? -22.269 21.580 5.663 1.00 69.38 186 GLU A O 1
ATOM 1372 N N . GLY A 1 187 ? -21.976 20.119 7.338 1.00 74.50 187 GLY A N 1
ATOM 1373 C CA . GLY A 1 187 ? -23.366 20.142 7.805 1.00 74.50 187 GLY A CA 1
ATOM 1374 C C . GLY A 1 187 ? -24.353 19.323 6.964 1.00 74.50 187 GLY A C 1
ATOM 1375 O O . GLY A 1 187 ? -25.508 19.191 7.367 1.00 74.50 187 GLY A O 1
ATOM 1376 N N . GLU A 1 188 ? -23.925 18.743 5.839 1.00 77.81 188 GLU A N 1
ATOM 1377 C CA . GLU A 1 188 ? -24.759 17.842 5.030 1.00 77.81 188 GLU A CA 1
ATOM 1378 C C . GLU A 1 188 ? -24.597 16.367 5.410 1.00 77.81 188 GLU A C 1
ATOM 1380 O O . GLU A 1 188 ? -25.536 15.585 5.251 1.00 77.81 188 GLU A O 1
ATOM 1385 N N . ILE A 1 189 ? -23.411 15.995 5.895 1.00 78.12 189 ILE A N 1
ATOM 1386 C CA . ILE A 1 189 ? -23.049 14.639 6.313 1.00 78.12 189 ILE A CA 1
ATOM 1387 C C . ILE A 1 189 ? -22.313 14.746 7.648 1.00 78.12 189 ILE A C 1
ATOM 1389 O O . ILE A 1 189 ? -21.436 15.597 7.811 1.00 78.12 189 ILE A O 1
ATOM 1393 N N . ASP A 1 190 ? -22.646 13.876 8.602 1.00 80.69 190 ASP A N 1
ATOM 1394 C CA . ASP A 1 190 ? -21.856 13.745 9.824 1.00 80.69 190 ASP A CA 1
ATOM 1395 C C . ASP A 1 190 ? -20.539 13.021 9.517 1.00 80.69 190 ASP A C 1
ATOM 1397 O O . ASP A 1 190 ? -20.490 11.806 9.334 1.00 80.69 190 ASP A O 1
ATOM 1401 N N . VAL A 1 191 ? -19.458 13.791 9.449 1.00 79.44 191 VAL A N 1
ATOM 1402 C CA . VAL A 1 191 ? -18.106 13.300 9.156 1.00 79.44 191 VAL A CA 1
ATOM 1403 C C . VAL A 1 191 ? -17.303 12.975 10.416 1.00 79.44 191 VAL A C 1
ATOM 1405 O O . VAL A 1 191 ? -16.115 12.660 10.322 1.00 79.44 191 VAL A O 1
ATOM 1408 N N . THR A 1 192 ? -17.923 13.021 11.600 1.00 85.94 192 THR A N 1
ATOM 1409 C CA . THR A 1 192 ? -17.253 12.754 12.883 1.00 85.94 192 THR A CA 1
ATOM 1410 C C . THR A 1 192 ? -16.602 11.373 12.887 1.00 85.94 192 THR A C 1
ATOM 1412 O O . THR A 1 192 ? -15.433 11.245 13.251 1.00 85.94 192 THR A O 1
ATOM 1415 N N . ALA A 1 193 ? -17.306 10.356 12.380 1.00 89.25 193 ALA A N 1
ATOM 1416 C CA . ALA A 1 193 ? -16.781 8.996 12.287 1.00 89.25 193 ALA A CA 1
ATOM 1417 C C . ALA A 1 193 ? -15.536 8.892 11.389 1.00 89.25 193 ALA A C 1
ATOM 1419 O O . ALA A 1 193 ? -14.553 8.234 11.741 1.00 89.25 193 ALA A O 1
ATOM 1420 N N . ILE A 1 194 ? -15.542 9.591 10.249 1.00 86.81 194 ILE A N 1
ATOM 1421 C CA . ILE A 1 194 ? -14.405 9.647 9.321 1.00 86.81 194 ILE A CA 1
ATOM 1422 C C . ILE A 1 194 ? -13.211 10.345 9.982 1.00 86.81 194 ILE A C 1
ATOM 1424 O O . ILE A 1 194 ? -12.098 9.820 9.960 1.00 86.81 194 ILE A O 1
ATOM 1428 N N . SER A 1 195 ? -13.440 11.499 10.613 1.00 85.31 195 SER A N 1
ATOM 1429 C CA . SER A 1 195 ? -12.398 12.286 11.285 1.00 85.31 195 SER A CA 1
ATOM 1430 C C . SER A 1 195 ? -11.742 11.525 12.443 1.00 85.31 195 SER A C 1
ATOM 1432 O O . SER A 1 195 ? -10.511 11.463 12.537 1.00 85.31 195 SER A O 1
ATOM 1434 N N . ASN A 1 196 ? -12.548 10.871 13.286 1.00 90.25 196 ASN A N 1
ATOM 1435 C CA . ASN A 1 196 ? -12.057 10.035 14.382 1.00 90.25 196 ASN A CA 1
ATOM 1436 C C . ASN A 1 196 ? -11.224 8.860 13.857 1.00 90.25 196 ASN A C 1
ATOM 1438 O O . ASN A 1 196 ? -10.157 8.569 14.392 1.00 90.25 196 ASN A O 1
ATOM 1442 N N . THR A 1 197 ? -11.667 8.232 12.767 1.00 90.12 197 THR A N 1
ATOM 1443 C CA . THR A 1 197 ? -10.959 7.106 12.140 1.00 90.12 197 THR A CA 1
ATOM 1444 C C . THR A 1 197 ? -9.630 7.528 11.536 1.00 90.12 197 THR A C 1
ATOM 1446 O O . THR A 1 197 ? -8.618 6.868 11.753 1.00 90.12 197 THR A O 1
ATOM 1449 N N . LEU A 1 198 ? -9.587 8.662 10.836 1.00 86.81 198 LEU A N 1
ATOM 1450 C CA . LEU A 1 198 ? -8.334 9.211 10.319 1.00 86.81 198 LEU A CA 1
ATOM 1451 C C . LEU A 1 198 ? -7.381 9.603 11.453 1.00 86.81 198 LEU A C 1
ATOM 1453 O O . LEU A 1 198 ? -6.182 9.351 11.353 1.00 86.81 198 LEU A O 1
ATOM 1457 N N . THR A 1 199 ? -7.901 10.174 12.543 1.00 89.56 199 THR A N 1
ATOM 1458 C CA . THR A 1 199 ? -7.112 10.475 13.745 1.00 89.56 199 THR A CA 1
ATOM 1459 C C . THR A 1 199 ? -6.505 9.207 14.340 1.00 89.56 199 THR A C 1
ATOM 1461 O O . THR A 1 199 ? -5.291 9.172 14.537 1.00 89.56 199 THR A O 1
ATOM 1464 N N . LEU A 1 200 ? -7.314 8.165 14.564 1.00 90.38 200 LEU A N 1
ATOM 1465 C CA . LEU A 1 200 ? -6.861 6.860 15.054 1.00 90.38 200 LEU A CA 1
ATOM 1466 C C . LEU A 1 200 ? -5.743 6.309 14.167 1.00 90.38 200 LEU A C 1
ATOM 1468 O O . LEU 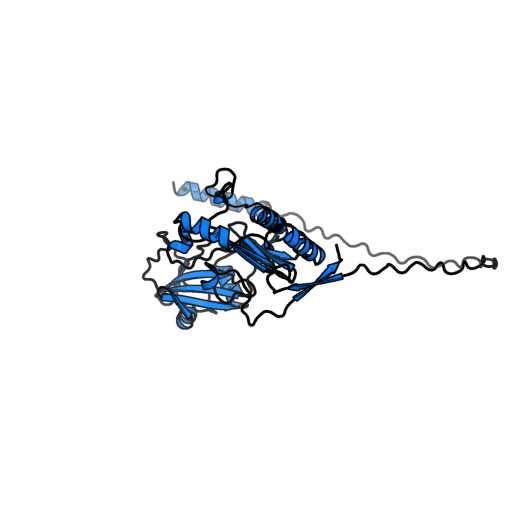A 1 200 ? -4.652 6.015 14.641 1.00 90.38 200 LEU A O 1
ATOM 1472 N N . ILE A 1 201 ? -5.990 6.228 12.863 1.00 87.25 201 ILE A N 1
ATOM 1473 C CA . ILE A 1 201 ? -5.051 5.662 11.897 1.00 87.25 201 ILE A CA 1
ATOM 1474 C C . ILE A 1 201 ? -3.725 6.442 11.872 1.00 87.25 201 ILE A C 1
ATOM 1476 O O . ILE A 1 201 ? -2.645 5.849 11.828 1.00 87.25 201 ILE A O 1
ATOM 1480 N N . ASN A 1 202 ? -3.781 7.773 11.955 1.00 84.88 202 ASN A N 1
ATOM 1481 C CA . ASN A 1 202 ? -2.586 8.613 11.948 1.00 84.88 202 ASN A CA 1
ATOM 1482 C C . ASN A 1 202 ? -1.703 8.440 13.197 1.00 84.88 202 ASN A C 1
ATOM 1484 O O . ASN A 1 202 ? -0.499 8.683 13.103 1.00 84.88 202 ASN A O 1
ATOM 1488 N N . GLN A 1 203 ? -2.244 7.976 14.331 1.00 87.25 203 GLN A N 1
ATOM 1489 C CA . GLN A 1 203 ? -1.456 7.714 15.546 1.00 87.25 203 GLN A CA 1
ATOM 1490 C C . GLN A 1 203 ? -0.441 6.575 15.376 1.00 87.25 203 GLN A C 1
ATOM 1492 O O . GLN A 1 203 ? 0.549 6.538 16.103 1.00 87.25 203 GLN A O 1
ATOM 1497 N N . TYR A 1 204 ? -0.637 5.681 14.402 1.00 83.12 204 TYR A N 1
ATOM 1498 C CA . TYR A 1 204 ? 0.251 4.536 14.170 1.00 83.12 204 TYR A CA 1
ATOM 1499 C C . TYR A 1 204 ? 1.387 4.828 13.186 1.00 83.12 204 TYR A C 1
ATOM 1501 O O . TYR A 1 204 ? 2.332 4.043 13.101 1.00 83.12 204 TYR A O 1
ATOM 1509 N N . ARG A 1 205 ? 1.359 5.971 12.483 1.00 79.31 205 ARG A N 1
ATOM 1510 C CA . ARG A 1 205 ? 2.438 6.348 11.554 1.00 79.31 205 ARG A CA 1
ATOM 1511 C C . ARG A 1 205 ? 3.836 6.382 12.189 1.00 79.31 205 ARG A C 1
ATOM 1513 O O . ARG A 1 205 ? 4.748 5.848 11.564 1.00 79.31 205 ARG A O 1
ATOM 1520 N N . PRO A 1 206 ? 4.034 6.940 13.404 1.00 79.06 206 PRO A N 1
ATOM 1521 C CA . PRO A 1 206 ? 5.362 7.049 14.013 1.00 79.06 206 PRO A CA 1
ATOM 1522 C C . PRO A 1 206 ? 6.022 5.708 14.368 1.00 79.06 206 PRO A C 1
ATOM 1524 O O . PRO A 1 206 ? 7.204 5.689 14.700 1.00 79.06 206 PRO A O 1
ATOM 1527 N N . LEU A 1 207 ? 5.278 4.596 14.343 1.00 80.19 207 LEU A N 1
ATOM 1528 C CA . LEU A 1 207 ? 5.807 3.268 14.669 1.00 80.19 207 LEU A CA 1
ATOM 1529 C C . LEU A 1 207 ? 6.544 2.617 13.490 1.00 80.19 207 LEU A C 1
ATOM 1531 O O . LEU A 1 207 ? 7.361 1.717 13.692 1.00 80.19 207 LEU A O 1
ATOM 1535 N N . ALA A 1 208 ? 6.282 3.072 12.265 1.00 82.00 208 ALA A N 1
ATOM 1536 C CA . ALA A 1 208 ? 7.009 2.643 11.082 1.00 82.00 208 ALA A CA 1
ATOM 1537 C C . ALA A 1 208 ? 8.291 3.472 10.951 1.00 82.00 208 ALA A C 1
ATOM 1539 O O . ALA A 1 208 ? 8.255 4.654 10.621 1.00 82.00 208 ALA A O 1
ATOM 1540 N N . THR A 1 209 ? 9.425 2.852 11.266 1.00 88.00 209 THR A N 1
ATOM 1541 C CA . THR A 1 209 ? 10.720 3.548 11.369 1.00 88.00 209 THR A CA 1
ATOM 1542 C C . THR A 1 209 ? 11.772 3.007 10.411 1.00 88.00 209 THR A C 1
ATOM 1544 O O . THR A 1 209 ? 12.753 3.694 10.132 1.00 88.00 209 THR A O 1
ATOM 1547 N N . ALA A 1 210 ? 11.582 1.796 9.881 1.00 93.31 210 ALA A N 1
ATOM 1548 C CA . ALA A 1 210 ? 12.507 1.194 8.933 1.00 93.31 210 ALA A CA 1
ATOM 1549 C C . ALA A 1 210 ? 12.040 1.454 7.493 1.00 93.31 210 ALA A C 1
ATOM 1551 O O . ALA A 1 210 ? 10.843 1.348 7.237 1.00 93.31 210 ALA A O 1
ATOM 1552 N N . PRO A 1 211 ? 12.944 1.731 6.541 1.00 92.56 211 PRO A N 1
ATOM 1553 C CA . PRO A 1 211 ? 12.602 1.780 5.121 1.00 92.56 211 PRO A CA 1
ATOM 1554 C C . PRO A 1 211 ? 11.895 0.487 4.676 1.00 92.56 211 PRO A C 1
ATOM 1556 O O . PRO A 1 211 ? 12.364 -0.611 4.984 1.00 92.56 211 PRO A O 1
ATOM 1559 N N . TYR A 1 212 ? 10.774 0.604 3.962 1.00 92.00 212 TYR A N 1
ATOM 1560 C CA . TYR A 1 212 ? 10.050 -0.549 3.428 1.00 92.00 212 TYR A CA 1
ATOM 1561 C C . TYR A 1 212 ? 10.882 -1.268 2.363 1.00 92.00 212 TYR A C 1
ATOM 1563 O O . TYR A 1 212 ? 11.401 -0.642 1.429 1.00 92.00 212 TYR A O 1
ATOM 1571 N N . GLN A 1 213 ? 10.981 -2.589 2.513 1.00 92.12 213 GLN A N 1
ATOM 1572 C CA . GLN A 1 213 ? 11.682 -3.481 1.595 1.00 92.12 213 GLN A CA 1
ATOM 1573 C C . GLN A 1 213 ? 10.673 -4.471 1.002 1.00 92.12 213 GLN A C 1
ATOM 1575 O O . GLN A 1 213 ? 10.324 -5.452 1.664 1.00 92.12 213 GLN A O 1
ATOM 1580 N N . PRO A 1 214 ? 10.155 -4.219 -0.213 1.00 91.25 214 PRO A N 1
ATOM 1581 C CA . PRO A 1 214 ? 9.154 -5.086 -0.811 1.00 91.25 214 PRO A CA 1
ATOM 1582 C C . PRO A 1 214 ? 9.746 -6.454 -1.171 1.00 91.25 214 PRO A C 1
ATOM 1584 O O . PRO A 1 214 ? 10.778 -6.553 -1.829 1.00 91.25 214 PRO A O 1
ATOM 1587 N N . GLU A 1 215 ? 9.044 -7.528 -0.806 1.00 92.25 215 GLU A N 1
ATOM 1588 C CA . GLU A 1 215 ? 9.367 -8.891 -1.265 1.00 92.25 215 GLU A CA 1
ATOM 1589 C C . GLU A 1 215 ? 9.017 -9.100 -2.748 1.00 92.25 215 GLU A C 1
ATOM 1591 O O . GLU A 1 215 ? 9.535 -10.008 -3.408 1.00 92.25 215 GLU A O 1
ATOM 1596 N N . ARG A 1 216 ? 8.095 -8.274 -3.255 1.00 93.31 216 ARG A N 1
ATOM 1597 C CA . ARG A 1 216 ? 7.553 -8.317 -4.610 1.00 93.31 216 ARG A CA 1
ATOM 1598 C C . ARG A 1 216 ? 7.401 -6.904 -5.148 1.00 93.31 216 ARG A C 1
ATOM 1600 O O . ARG A 1 216 ? 6.919 -6.016 -4.448 1.00 93.31 216 ARG A O 1
ATOM 1607 N N . ILE A 1 217 ? 7.733 -6.716 -6.415 1.00 92.50 217 ILE A N 1
ATOM 1608 C CA . ILE A 1 217 ? 7.467 -5.465 -7.126 1.00 92.50 217 ILE A CA 1
ATOM 1609 C C . ILE A 1 217 ? 6.767 -5.771 -8.443 1.00 92.50 217 ILE A C 1
ATOM 1611 O O . ILE A 1 217 ? 6.978 -6.828 -9.041 1.00 92.50 217 ILE A O 1
ATOM 1615 N N . ALA A 1 218 ? 5.956 -4.834 -8.905 1.00 91.50 218 ALA A N 1
ATOM 1616 C CA . ALA A 1 218 ? 5.514 -4.785 -10.284 1.00 91.50 218 ALA A CA 1
ATOM 1617 C C . ALA A 1 218 ? 6.431 -3.841 -11.061 1.00 91.50 218 ALA A C 1
ATOM 1619 O O . ALA A 1 218 ? 6.694 -2.719 -10.629 1.00 91.50 218 ALA A O 1
ATOM 1620 N N . VAL A 1 219 ? 6.903 -4.304 -12.211 1.00 92.44 219 VAL A N 1
ATOM 1621 C CA . VAL A 1 219 ? 7.662 -3.522 -13.181 1.00 92.44 219 VAL A CA 1
ATOM 1622 C C . VAL A 1 219 ? 6.734 -3.235 -14.351 1.00 92.44 219 VAL A C 1
ATOM 1624 O O . VAL A 1 219 ? 6.314 -4.154 -15.056 1.00 92.44 219 VAL A O 1
ATOM 1627 N N . ILE A 1 220 ? 6.382 -1.965 -14.521 1.00 90.62 220 ILE A N 1
ATOM 1628 C CA . ILE A 1 220 ? 5.520 -1.474 -15.594 1.00 90.62 220 ILE A CA 1
ATOM 1629 C C . ILE A 1 220 ? 6.422 -0.934 -16.696 1.00 90.62 220 ILE A C 1
ATOM 1631 O O . ILE A 1 220 ? 7.322 -0.142 -16.427 1.00 90.62 220 ILE A O 1
ATOM 1635 N N . MET A 1 221 ? 6.211 -1.386 -17.925 1.00 92.00 221 MET A N 1
ATOM 1636 C CA . MET A 1 221 ? 7.084 -1.091 -19.051 1.00 92.00 221 MET A CA 1
ATOM 1637 C C . MET A 1 221 ? 6.288 -0.693 -20.285 1.00 92.00 221 MET A C 1
ATOM 1639 O O . MET A 1 221 ? 5.281 -1.319 -20.616 1.00 92.00 221 MET A O 1
ATOM 1643 N N . ALA A 1 222 ? 6.814 0.272 -21.028 1.00 90.50 222 ALA A N 1
ATOM 1644 C CA . ALA A 1 222 ? 6.318 0.651 -22.340 1.00 90.50 222 ALA A CA 1
ATOM 1645 C C . ALA A 1 222 ? 7.494 0.855 -23.296 1.00 90.50 222 ALA A C 1
ATOM 1647 O O . ALA A 1 222 ? 8.462 1.538 -22.965 1.00 90.50 222 ALA A O 1
ATOM 1648 N N . GLN A 1 223 ? 7.415 0.269 -24.489 1.00 91.12 223 GLN A N 1
ATOM 1649 C CA . GLN A 1 223 ? 8.392 0.531 -25.542 1.00 91.12 223 GLN A CA 1
ATOM 1650 C C . GLN A 1 223 ? 8.146 1.930 -26.123 1.00 91.12 223 GLN A C 1
ATOM 1652 O O . GLN A 1 223 ? 7.002 2.299 -26.382 1.00 91.12 223 GLN A O 1
ATOM 1657 N N . THR A 1 224 ? 9.209 2.703 -26.329 1.00 87.44 224 THR A N 1
ATOM 1658 C CA . THR A 1 224 ? 9.129 4.112 -26.742 1.00 87.44 224 THR A CA 1
ATOM 1659 C C . THR A 1 224 ? 10.226 4.465 -27.747 1.00 87.44 224 THR A C 1
ATOM 1661 O O . THR A 1 224 ? 11.236 3.773 -27.841 1.00 87.44 224 THR A O 1
ATOM 1664 N N . ASP A 1 225 ? 10.018 5.529 -28.518 1.00 79.62 225 ASP A N 1
ATOM 1665 C CA . ASP A 1 225 ? 10.919 6.068 -29.543 1.00 79.62 225 ASP A CA 1
ATOM 1666 C C . ASP A 1 225 ? 11.740 7.277 -29.041 1.00 79.62 225 ASP A C 1
ATOM 1668 O O . ASP A 1 225 ? 12.076 8.172 -29.810 1.00 79.62 225 ASP A O 1
ATOM 1672 N N . ASP A 1 226 ? 12.089 7.270 -27.747 1.00 63.53 226 ASP A N 1
ATOM 1673 C CA 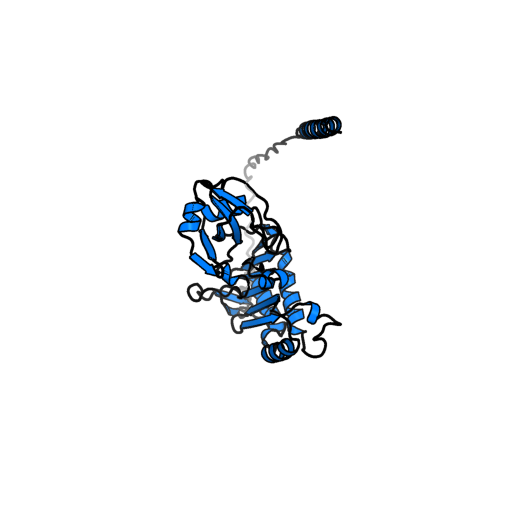. ASP A 1 226 ? 12.860 8.280 -26.990 1.00 63.53 226 ASP A CA 1
ATOM 1674 C C . ASP A 1 226 ? 12.079 9.503 -26.473 1.00 63.53 226 ASP A C 1
ATOM 1676 O O . ASP A 1 226 ? 12.646 10.325 -25.750 1.00 63.53 226 ASP A O 1
ATOM 1680 N N . GLN A 1 227 ? 10.774 9.617 -26.746 1.00 62.75 227 GLN A N 1
ATOM 1681 C CA . GLN A 1 227 ? 9.923 10.672 -26.174 1.00 62.75 227 GLN A CA 1
ATOM 1682 C C . GLN A 1 227 ? 8.775 10.098 -25.345 1.00 62.75 227 GLN A C 1
ATOM 1684 O O . GLN A 1 227 ? 7.598 10.260 -25.661 1.00 62.75 227 GLN A O 1
ATOM 1689 N N . PHE A 1 228 ? 9.118 9.428 -24.243 1.00 64.25 228 PHE A N 1
ATOM 1690 C CA . PHE A 1 228 ? 8.109 9.050 -23.263 1.00 64.25 228 PHE A CA 1
ATOM 1691 C C . PHE A 1 228 ? 7.767 10.244 -22.369 1.00 64.25 228 PHE A C 1
ATOM 1693 O O . PHE A 1 228 ? 8.622 10.778 -21.658 1.00 64.25 228 PHE A O 1
ATOM 1700 N N . TYR A 1 229 ? 6.502 10.649 -22.409 1.00 60.84 229 TYR A N 1
ATOM 1701 C CA . TYR A 1 229 ? 5.944 11.654 -21.518 1.00 60.84 229 TYR A CA 1
ATOM 1702 C C . TYR A 1 229 ? 5.010 10.968 -20.532 1.00 60.84 229 TYR A C 1
ATOM 1704 O O . TYR A 1 229 ? 4.033 10.347 -20.944 1.00 60.84 229 TYR A O 1
ATOM 1712 N N . THR A 1 230 ? 5.266 11.155 -19.240 1.00 61.97 230 THR A N 1
ATOM 1713 C CA . THR A 1 230 ? 4.283 10.845 -18.197 1.00 61.97 230 THR A CA 1
ATOM 1714 C C . THR A 1 230 ? 3.669 12.160 -17.755 1.00 61.97 230 THR A C 1
ATOM 1716 O O . THR A 1 230 ? 4.363 13.013 -17.204 1.00 61.97 230 THR A O 1
ATOM 1719 N N . GLY A 1 231 ? 2.394 12.391 -18.077 1.00 61.34 231 GLY A N 1
ATOM 1720 C CA . GLY A 1 231 ? 1.714 13.640 -17.698 1.00 61.34 231 GLY A CA 1
ATOM 1721 C C . GLY A 1 231 ? 2.360 14.914 -18.270 1.00 61.34 231 GLY A C 1
ATOM 1722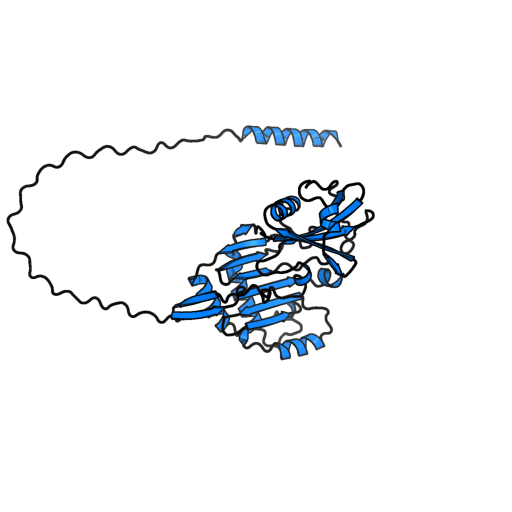 O O . GLY A 1 231 ? 2.273 15.979 -17.668 1.00 61.34 231 GLY A O 1
ATOM 1723 N N . GLY A 1 232 ? 3.045 14.817 -19.417 1.00 65.00 232 GLY A N 1
ATOM 1724 C CA . GLY A 1 232 ? 3.747 15.947 -20.040 1.00 65.00 232 GLY A CA 1
ATOM 1725 C C . GLY A 1 232 ? 5.109 16.287 -19.422 1.00 65.00 232 GLY A C 1
ATOM 1726 O O . GLY A 1 232 ? 5.750 17.238 -19.871 1.00 65.00 232 GLY A O 1
ATOM 1727 N N . ILE A 1 233 ? 5.582 15.507 -18.446 1.00 66.06 233 ILE A N 1
ATOM 1728 C CA . ILE A 1 233 ? 6.924 15.639 -17.873 1.00 66.06 233 ILE A CA 1
ATOM 1729 C C . ILE A 1 233 ? 7.877 14.722 -18.659 1.00 66.06 233 ILE A C 1
ATOM 1731 O O . ILE A 1 233 ? 7.586 13.528 -18.792 1.00 66.06 233 ILE A O 1
ATOM 1735 N N . PRO A 1 234 ? 8.991 15.245 -19.211 1.00 68.94 234 PRO A N 1
ATOM 1736 C CA . PRO A 1 234 ? 10.016 14.413 -19.830 1.00 68.94 234 PRO A CA 1
ATOM 1737 C C . PRO A 1 234 ? 10.591 13.434 -18.806 1.00 68.94 234 PRO A C 1
ATOM 1739 O O . PRO A 1 234 ? 11.049 13.857 -17.744 1.00 68.94 234 PRO A O 1
ATOM 1742 N N . ILE A 1 235 ? 10.592 12.141 -19.128 1.00 74.88 235 ILE A N 1
ATOM 1743 C CA . ILE A 1 235 ? 11.293 11.150 -18.312 1.00 74.88 235 ILE A CA 1
ATOM 1744 C C . ILE A 1 235 ? 12.806 11.333 -18.477 1.00 74.88 235 ILE A C 1
ATOM 1746 O O . ILE A 1 235 ? 13.315 11.457 -19.592 1.00 74.88 235 ILE A O 1
ATOM 1750 N N . GLU A 1 236 ? 13.535 11.315 -17.362 1.00 75.75 236 GLU A N 1
ATOM 1751 C CA . GLU A 1 236 ? 14.995 11.317 -17.376 1.00 75.75 236 GLU A CA 1
ATOM 1752 C C . GLU A 1 236 ? 15.544 10.031 -18.022 1.00 75.75 236 GLU A C 1
ATOM 1754 O O . GLU A 1 236 ? 15.111 8.915 -17.721 1.00 75.75 236 GLU A O 1
ATOM 1759 N N . SER A 1 237 ? 16.519 10.186 -18.922 1.00 82.31 237 SER A N 1
ATOM 1760 C CA . SER A 1 237 ? 17.248 9.060 -19.511 1.00 82.31 237 SER A CA 1
ATOM 1761 C C . SER A 1 237 ? 18.331 8.568 -18.558 1.00 82.31 237 SER A C 1
ATOM 1763 O O . SER A 1 237 ? 19.187 9.346 -18.136 1.00 82.31 237 SER A O 1
ATOM 1765 N N . PHE A 1 238 ? 18.308 7.270 -18.254 1.00 85.69 238 PHE A N 1
ATOM 1766 C CA . PHE A 1 238 ? 19.279 6.603 -17.380 1.00 85.69 238 PHE A CA 1
ATOM 1767 C C . PHE A 1 238 ? 20.283 5.730 -18.149 1.00 85.69 238 PHE A C 1
ATOM 1769 O O . PHE A 1 238 ? 21.185 5.155 -17.541 1.00 85.69 238 PHE A O 1
ATOM 1776 N N . GLY A 1 239 ? 20.179 5.680 -19.481 1.00 90.50 239 GLY A N 1
ATOM 1777 C CA . GLY A 1 239 ? 21.084 4.929 -20.350 1.00 90.50 239 GLY A CA 1
ATOM 1778 C C . GLY A 1 239 ? 20.764 3.435 -20.412 1.00 90.50 239 GLY A C 1
ATOM 1779 O O . GLY A 1 239 ? 19.603 3.039 -20.359 1.00 90.50 239 GLY A O 1
ATOM 1780 N N . GLU A 1 240 ? 21.800 2.609 -20.556 1.00 95.12 240 GLU A N 1
ATOM 1781 C CA . GLU A 1 240 ? 21.641 1.160 -20.714 1.00 95.12 240 GLU A CA 1
ATOM 1782 C C . GLU A 1 240 ? 21.109 0.493 -19.437 1.00 95.12 240 GLU A C 1
ATOM 1784 O O . GLU A 1 240 ? 21.521 0.828 -18.321 1.00 95.12 240 GLU A O 1
ATOM 1789 N N . TRP A 1 241 ? 20.221 -0.487 -19.605 1.00 96.25 241 TRP A N 1
ATOM 1790 C CA . TRP A 1 241 ? 19.705 -1.304 -18.512 1.00 96.25 241 TRP A CA 1
ATOM 1791 C C . TRP A 1 241 ? 20.841 -2.092 -17.830 1.00 96.25 241 TRP A C 1
ATOM 1793 O O . TRP A 1 241 ? 21.514 -2.895 -18.480 1.00 96.25 241 TRP A O 1
ATOM 1803 N N . PRO A 1 242 ? 21.089 -1.896 -16.519 1.00 95.44 242 PRO A N 1
ATOM 1804 C CA . PRO A 1 242 ? 22.298 -2.430 -15.891 1.00 95.44 242 PRO A CA 1
ATOM 1805 C C . PRO A 1 242 ? 22.153 -3.867 -15.362 1.00 95.44 242 PRO A C 1
ATOM 1807 O O . PRO A 1 242 ? 23.152 -4.470 -14.966 1.00 95.44 242 PRO A O 1
ATOM 1810 N N . LEU A 1 243 ? 20.937 -4.425 -15.309 1.00 94.81 243 LEU A N 1
ATOM 1811 C CA . LEU A 1 243 ? 20.665 -5.701 -14.639 1.00 94.81 243 LEU A CA 1
ATOM 1812 C C . LEU A 1 243 ? 20.675 -6.869 -15.629 1.00 94.81 243 LEU A C 1
ATOM 1814 O O . LEU A 1 243 ? 19.649 -7.259 -16.173 1.00 94.81 243 LEU A O 1
ATOM 1818 N N . THR A 1 244 ? 21.840 -7.490 -15.807 1.00 94.56 244 THR A N 1
ATOM 1819 C CA . THR A 1 244 ? 22.015 -8.628 -16.731 1.00 94.56 244 THR A CA 1
ATOM 1820 C C . THR A 1 244 ? 21.280 -9.899 -16.306 1.00 94.56 244 THR A C 1
ATOM 1822 O O . THR A 1 244 ? 20.952 -10.724 -17.153 1.00 94.56 244 THR A O 1
ATOM 1825 N N . ALA A 1 245 ? 21.028 -10.076 -15.005 1.00 94.31 245 ALA A N 1
ATOM 1826 C CA . ALA A 1 245 ? 20.267 -11.212 -14.482 1.00 94.31 245 ALA A CA 1
ATOM 1827 C C . ALA A 1 245 ? 18.759 -11.099 -14.760 1.00 94.31 245 ALA A C 1
ATOM 1829 O O . ALA A 1 245 ? 18.065 -12.108 -14.726 1.00 94.31 245 ALA A O 1
ATOM 1830 N N . VAL A 1 246 ? 18.270 -9.888 -15.051 1.00 95.19 246 VAL A N 1
ATOM 1831 C CA . VAL A 1 246 ? 16.866 -9.605 -15.371 1.00 95.19 246 VAL A CA 1
ATOM 1832 C C . VAL A 1 246 ? 16.837 -8.760 -16.651 1.00 95.19 246 VAL A C 1
ATOM 1834 O O . VAL A 1 246 ? 16.628 -7.550 -16.560 1.00 95.19 246 VAL A O 1
ATOM 1837 N N . PRO A 1 247 ? 17.111 -9.346 -17.835 1.00 96.81 247 PRO A N 1
ATOM 1838 C CA . PRO A 1 247 ? 17.165 -8.590 -19.085 1.00 96.81 247 PRO A CA 1
ATOM 1839 C C . PRO A 1 247 ? 15.830 -7.905 -19.370 1.00 96.81 247 PRO A C 1
ATOM 1841 O O . PRO A 1 247 ? 14.764 -8.517 -19.242 1.00 96.81 247 PRO A O 1
ATOM 1844 N N . LEU A 1 248 ? 15.875 -6.637 -19.769 1.00 96.19 248 LEU A N 1
ATOM 1845 C CA . LEU A 1 248 ? 14.666 -5.833 -19.941 1.00 96.19 248 LEU A CA 1
ATOM 1846 C C . LEU A 1 248 ? 13.816 -6.326 -21.119 1.00 96.19 248 LEU A C 1
ATOM 1848 O O . LEU A 1 248 ? 12.589 -6.357 -21.034 1.00 96.19 248 LEU A O 1
ATOM 1852 N N . VAL A 1 249 ? 14.466 -6.787 -22.189 1.00 96.62 249 VAL A N 1
ATOM 1853 C CA . VAL A 1 249 ? 13.834 -7.411 -23.355 1.00 96.62 249 VAL A CA 1
ATOM 1854 C C . VAL A 1 249 ? 13.056 -8.670 -22.971 1.00 96.62 249 VAL A C 1
ATOM 1856 O O . VAL A 1 249 ? 11.929 -8.862 -23.435 1.00 96.62 249 VAL A O 1
ATOM 1859 N N . ASP A 1 250 ? 13.613 -9.496 -22.083 1.00 97.44 250 ASP A N 1
ATOM 1860 C CA . ASP A 1 250 ? 12.974 -10.727 -21.620 1.00 97.44 250 ASP A CA 1
ATOM 1861 C C . ASP A 1 250 ? 11.815 -10.403 -20.679 1.00 97.44 250 ASP A C 1
ATOM 1863 O O . ASP A 1 250 ? 10.732 -10.986 -20.797 1.00 97.44 250 ASP A O 1
ATOM 1867 N N . LEU A 1 251 ? 12.008 -9.429 -19.785 1.00 96.62 251 LEU A N 1
ATOM 1868 C CA . LEU A 1 251 ? 10.964 -8.952 -18.886 1.00 96.62 251 LEU A CA 1
ATOM 1869 C C . LEU A 1 251 ? 9.765 -8.422 -19.684 1.00 96.62 251 LEU A C 1
ATOM 1871 O O . LEU A 1 251 ? 8.630 -8.830 -19.440 1.00 96.62 251 LEU A O 1
ATOM 1875 N N . PHE A 1 252 ? 10.011 -7.583 -20.694 1.00 96.00 252 PHE A N 1
ATOM 1876 C CA . PHE A 1 252 ? 8.977 -7.017 -21.558 1.00 96.00 252 PHE A CA 1
ATOM 1877 C C . PHE A 1 252 ? 8.255 -8.086 -22.391 1.00 96.00 252 PHE A C 1
ATOM 1879 O O . PHE A 1 252 ? 7.024 -8.079 -22.491 1.00 96.00 252 PHE A O 1
ATOM 1886 N N . ALA A 1 253 ? 8.994 -9.033 -22.978 1.00 96.31 253 ALA A N 1
ATOM 1887 C CA . ALA A 1 253 ? 8.417 -10.089 -23.807 1.00 96.31 253 ALA A CA 1
ATOM 1888 C C . ALA A 1 253 ? 7.457 -10.998 -23.020 1.00 96.31 253 ALA A C 1
ATOM 1890 O O . ALA A 1 253 ? 6.408 -11.377 -23.551 1.00 96.31 253 ALA A O 1
ATOM 1891 N N . ASN A 1 254 ? 7.789 -11.299 -21.760 1.00 95.94 254 ASN A N 1
ATOM 1892 C CA . ASN A 1 254 ? 7.024 -12.203 -20.895 1.00 95.94 254 ASN A CA 1
ATOM 1893 C C . ASN A 1 254 ? 5.981 -11.497 -20.009 1.00 95.94 254 ASN A C 1
ATOM 1895 O O . ASN A 1 254 ? 5.155 -12.161 -19.383 1.00 95.94 254 ASN A O 1
ATOM 1899 N N . ALA A 1 255 ? 5.999 -10.165 -19.953 1.00 95.44 255 ALA A N 1
ATOM 1900 C CA . ALA A 1 255 ? 5.075 -9.373 -19.154 1.00 95.44 255 ALA A CA 1
ATOM 1901 C C . ALA A 1 255 ? 3.624 -9.421 -19.668 1.00 95.44 255 ALA A C 1
ATOM 1903 O O . ALA A 1 255 ? 3.355 -9.493 -20.872 1.00 95.44 255 ALA A O 1
ATOM 1904 N N . ALA A 1 256 ? 2.675 -9.318 -18.735 1.00 92.69 256 ALA A N 1
ATOM 1905 C CA . ALA A 1 256 ? 1.251 -9.262 -19.029 1.00 92.69 256 ALA A CA 1
ATOM 1906 C C . ALA A 1 256 ? 0.879 -7.905 -19.639 1.00 92.69 256 ALA A C 1
ATOM 1908 O O . ALA A 1 256 ? 1.218 -6.857 -19.093 1.00 92.69 256 ALA A O 1
ATOM 1909 N N . VAL A 1 257 ? 0.139 -7.917 -20.748 1.00 89.50 257 VAL A N 1
ATOM 1910 C CA . VAL A 1 257 ? -0.352 -6.688 -21.389 1.00 89.50 257 VAL A CA 1
ATOM 1911 C C . VAL A 1 257 ? -1.441 -6.051 -20.522 1.00 89.50 257 VAL A C 1
ATOM 1913 O O . VAL A 1 257 ? -2.396 -6.718 -20.118 1.00 89.50 257 VAL A O 1
ATOM 1916 N N . LYS A 1 258 ? -1.301 -4.756 -20.241 1.00 84.44 258 LYS A N 1
ATOM 1917 C CA . LYS A 1 258 ? -2.246 -3.926 -19.490 1.00 84.44 258 LYS A CA 1
ATOM 1918 C C . LYS A 1 258 ? -3.013 -2.991 -20.426 1.00 84.44 258 LYS A C 1
ATOM 1920 O O . LYS A 1 258 ? -2.855 -3.013 -21.648 1.00 84.44 258 LYS A O 1
ATOM 1925 N N . ALA A 1 259 ? -3.910 -2.195 -19.845 1.00 71.50 259 ALA A N 1
ATOM 1926 C CA . ALA A 1 259 ? -4.595 -1.142 -20.583 1.00 71.50 259 ALA A CA 1
ATOM 1927 C C . ALA A 1 259 ? -3.568 -0.195 -21.232 1.00 71.50 259 ALA A C 1
ATOM 1929 O O . ALA A 1 259 ? -2.484 0.001 -20.696 1.00 71.50 259 ALA A O 1
ATOM 1930 N N . TYR A 1 260 ? -3.914 0.368 -22.393 1.00 72.88 260 TYR A N 1
ATOM 1931 C CA . TYR A 1 260 ? -3.073 1.312 -23.150 1.00 72.88 260 TYR A CA 1
ATOM 1932 C C . TYR A 1 260 ? -1.775 0.741 -23.749 1.00 72.88 260 TYR A C 1
ATOM 1934 O O . TYR A 1 260 ? -1.029 1.480 -24.379 1.00 72.88 260 TYR A O 1
ATOM 1942 N N . GLY A 1 261 ? -1.562 -0.578 -23.673 1.00 79.12 261 GLY A N 1
ATOM 1943 C CA . GLY A 1 261 ? -0.432 -1.252 -24.323 1.00 79.12 261 GLY A CA 1
ATOM 1944 C C . GLY A 1 261 ? 0.818 -1.378 -23.451 1.00 79.12 261 GLY A C 1
ATOM 1945 O O . GLY A 1 261 ? 1.769 -2.039 -23.872 1.00 79.12 261 GLY A O 1
ATOM 1946 N N . ASP A 1 262 ? 0.785 -0.823 -22.238 1.00 84.94 262 ASP A N 1
ATOM 1947 C CA . ASP A 1 262 ? 1.799 -1.051 -21.213 1.00 84.94 262 ASP A CA 1
ATOM 1948 C C . ASP A 1 262 ? 1.877 -2.540 -20.860 1.00 84.94 262 ASP A C 1
ATOM 1950 O O . ASP A 1 262 ? 0.926 -3.311 -21.038 1.00 84.94 262 ASP A O 1
ATOM 1954 N N . ARG A 1 263 ? 3.019 -2.960 -20.326 1.00 91.31 263 ARG A N 1
ATOM 1955 C CA . ARG A 1 263 ? 3.254 -4.331 -19.883 1.00 91.31 263 ARG A CA 1
ATOM 1956 C C . ARG A 1 263 ? 3.668 -4.367 -18.424 1.00 91.31 263 ARG A C 1
ATOM 1958 O O . ARG A 1 263 ? 4.466 -3.550 -17.995 1.00 91.31 263 ARG A O 1
ATOM 1965 N N . GLU A 1 264 ? 3.155 -5.331 -17.671 1.00 91.56 264 GLU A N 1
ATOM 1966 C CA . GLU A 1 264 ? 3.495 -5.537 -16.262 1.00 91.56 264 GLU A CA 1
ATOM 1967 C C . GLU A 1 264 ? 4.168 -6.894 -16.066 1.00 91.56 264 GLU A C 1
ATOM 1969 O O . GLU A 1 264 ? 3.612 -7.935 -16.428 1.00 91.56 264 GLU A O 1
ATOM 1974 N N . ALA A 1 265 ? 5.341 -6.885 -15.445 1.00 94.38 265 ALA A N 1
ATOM 1975 C CA . ALA A 1 265 ? 5.965 -8.075 -14.888 1.00 94.38 265 ALA A CA 1
ATOM 1976 C C . ALA A 1 265 ? 5.966 -7.992 -13.363 1.00 94.38 265 ALA A C 1
ATOM 1978 O O . ALA A 1 265 ? 6.222 -6.932 -12.799 1.00 94.38 265 ALA A O 1
ATOM 1979 N N . ILE A 1 266 ? 5.713 -9.110 -12.687 1.00 93.75 266 ILE A N 1
ATOM 1980 C CA . ILE A 1 266 ? 5.834 -9.197 -11.231 1.00 93.75 266 ILE A CA 1
ATOM 1981 C C . ILE A 1 266 ? 7.132 -9.930 -10.922 1.00 93.75 266 ILE A C 1
ATOM 1983 O O . ILE A 1 266 ? 7.281 -11.101 -11.266 1.00 93.75 266 ILE A O 1
ATOM 1987 N N . LEU A 1 267 ? 8.048 -9.236 -10.256 1.00 95.56 267 LEU A N 1
ATOM 1988 C CA . LEU A 1 267 ? 9.296 -9.805 -9.767 1.00 95.56 267 LEU A CA 1
ATOM 1989 C C . LEU A 1 267 ? 9.166 -10.167 -8.291 1.00 95.56 267 LEU A C 1
ATOM 1991 O O . LEU A 1 267 ? 8.392 -9.553 -7.550 1.00 95.56 267 LEU A O 1
ATOM 1995 N N . THR A 1 268 ? 9.945 -11.156 -7.855 1.00 95.44 268 THR A N 1
ATOM 1996 C CA . THR A 1 268 ? 9.977 -11.618 -6.459 1.00 95.44 268 THR A CA 1
ATOM 1997 C C . THR A 1 268 ? 11.414 -11.867 -6.000 1.00 95.44 268 THR A C 1
ATOM 1999 O O . THR A 1 268 ? 12.313 -12.044 -6.824 1.00 95.44 268 THR A O 1
ATOM 2002 N N . GLY A 1 269 ? 11.648 -11.885 -4.687 1.00 93.88 269 GLY A N 1
ATOM 2003 C CA . GLY A 1 269 ? 12.939 -12.282 -4.117 1.00 93.88 269 GLY A CA 1
ATOM 2004 C C . GLY A 1 269 ? 14.105 -11.397 -4.576 1.00 93.88 269 GLY A C 1
ATOM 2005 O O . GLY A 1 269 ? 13.999 -10.173 -4.583 1.00 93.88 269 GLY A O 1
ATOM 2006 N N . ALA A 1 270 ? 15.228 -12.016 -4.954 1.00 95.50 270 ALA A N 1
ATOM 2007 C CA . ALA A 1 270 ? 16.460 -11.299 -5.299 1.00 95.50 270 ALA A CA 1
ATOM 2008 C C . ALA A 1 270 ? 16.321 -10.396 -6.540 1.00 95.50 270 ALA A C 1
ATOM 2010 O O . ALA A 1 270 ? 16.927 -9.328 -6.589 1.00 95.50 270 ALA A O 1
ATOM 2011 N N . GLU A 1 271 ? 15.508 -10.790 -7.524 1.00 96.12 271 GLU A N 1
ATOM 2012 C CA . GLU A 1 271 ? 15.261 -9.986 -8.730 1.00 96.12 271 GLU A CA 1
ATOM 2013 C C . GLU A 1 271 ? 14.488 -8.708 -8.393 1.00 96.12 271 GLU A C 1
ATOM 2015 O O . GLU A 1 271 ? 14.851 -7.622 -8.846 1.00 96.12 271 GLU A O 1
ATOM 2020 N N . ALA A 1 272 ? 13.460 -8.827 -7.544 1.00 95.06 272 ALA A N 1
ATOM 2021 C CA . ALA A 1 272 ? 12.705 -7.678 -7.053 1.00 95.06 272 ALA A CA 1
ATOM 2022 C C . ALA A 1 272 ? 13.604 -6.712 -6.275 1.00 95.06 272 ALA A C 1
ATOM 2024 O O . ALA A 1 272 ? 13.550 -5.511 -6.518 1.00 95.06 272 ALA A O 1
ATOM 2025 N N . GLN A 1 273 ? 14.459 -7.231 -5.388 1.00 94.38 273 GLN A N 1
ATOM 2026 C CA . GLN A 1 273 ? 15.395 -6.413 -4.613 1.00 94.38 273 GLN A CA 1
ATOM 2027 C C . GLN A 1 273 ? 16.384 -5.666 -5.512 1.00 94.38 273 GLN A C 1
ATOM 2029 O O . GLN A 1 273 ? 16.527 -4.456 -5.371 1.00 94.38 273 GLN A O 1
ATOM 2034 N N . ALA A 1 274 ? 17.000 -6.345 -6.484 1.00 94.75 274 ALA A N 1
ATOM 2035 C CA . ALA A 1 274 ? 17.964 -5.719 -7.389 1.00 94.75 274 ALA A CA 1
ATOM 2036 C C . ALA A 1 274 ? 17.342 -4.580 -8.219 1.00 94.75 274 ALA A C 1
ATOM 2038 O O . ALA A 1 274 ? 17.940 -3.513 -8.374 1.00 94.75 274 ALA A O 1
ATOM 2039 N N . VAL A 1 275 ? 16.125 -4.782 -8.736 1.00 94.50 275 VAL A N 1
ATOM 2040 C CA . VAL A 1 275 ? 15.396 -3.739 -9.474 1.00 94.50 275 VAL A CA 1
ATOM 2041 C C . VAL A 1 275 ? 14.944 -2.613 -8.540 1.00 94.50 275 VAL A C 1
ATOM 2043 O O . VAL A 1 275 ? 15.056 -1.444 -8.899 1.00 94.50 275 VAL A O 1
ATOM 2046 N N . TYR A 1 276 ? 14.476 -2.928 -7.333 1.00 92.94 276 TYR A N 1
ATOM 2047 C CA . TYR A 1 276 ? 14.076 -1.918 -6.354 1.00 92.94 276 TYR A CA 1
ATOM 2048 C C . TYR A 1 276 ? 15.255 -1.024 -5.941 1.00 92.94 276 TYR A C 1
ATOM 2050 O O . TYR A 1 276 ? 15.139 0.199 -5.943 1.00 92.94 276 TYR A O 1
ATOM 2058 N N . GLU A 1 277 ? 16.425 -1.611 -5.683 1.00 92.25 277 GLU A N 1
ATOM 2059 C CA . GLU A 1 277 ? 17.657 -0.881 -5.367 1.00 92.25 277 GLU A CA 1
ATOM 2060 C C . GLU A 1 277 ? 18.121 0.018 -6.519 1.00 92.25 277 GLU A C 1
ATOM 2062 O O . GLU A 1 277 ? 18.547 1.148 -6.274 1.00 92.25 277 GLU A O 1
ATOM 2067 N N . LEU A 1 278 ? 17.989 -0.436 -7.773 1.00 92.69 278 LEU A N 1
ATOM 2068 C CA . LEU A 1 278 ? 18.314 0.371 -8.954 1.00 92.69 278 LEU A CA 1
ATOM 2069 C C . LEU A 1 278 ? 17.501 1.672 -8.990 1.00 92.69 278 LEU A C 1
ATOM 2071 O O . LEU A 1 278 ? 18.033 2.735 -9.324 1.00 92.69 278 LEU A O 1
ATOM 2075 N N . PHE A 1 279 ? 16.218 1.596 -8.647 1.00 90.56 279 PHE A N 1
ATOM 2076 C CA . PHE A 1 279 ? 15.313 2.743 -8.623 1.00 90.56 279 PHE A CA 1
ATOM 2077 C C . PHE A 1 279 ? 15.418 3.569 -7.332 1.00 90.56 279 PHE A C 1
ATOM 2079 O O . PHE A 1 279 ? 15.006 4.732 -7.321 1.00 90.56 279 PHE A O 1
ATOM 2086 N N . GLY A 1 280 ? 16.026 3.016 -6.281 1.00 86.19 280 GLY A N 1
ATOM 2087 C CA . GLY A 1 280 ? 16.012 3.589 -4.940 1.00 86.19 280 GLY A CA 1
ATOM 2088 C C . GLY A 1 280 ? 14.620 3.526 -4.308 1.00 86.19 280 GLY A C 1
ATOM 2089 O O . GLY A 1 280 ? 13.656 3.061 -4.922 1.00 86.19 280 GLY A O 1
ATOM 2090 N N . GLN A 1 281 ? 14.496 4.021 -3.073 1.00 76.75 281 GLN A N 1
ATOM 2091 C CA . GLN A 1 281 ? 13.166 4.212 -2.501 1.00 76.75 281 GLN A CA 1
ATOM 2092 C C . GLN A 1 281 ? 12.390 5.199 -3.383 1.00 76.75 281 GLN A C 1
ATOM 2094 O O . GLN A 1 281 ? 12.920 6.270 -3.692 1.00 76.75 281 GLN A O 1
ATOM 2099 N N . PRO A 1 282 ? 11.185 4.836 -3.849 1.00 66.69 282 PRO A N 1
ATOM 2100 C CA . PRO A 1 282 ? 10.428 5.681 -4.753 1.00 66.69 282 PRO A CA 1
ATOM 2101 C C . PRO A 1 282 ? 9.977 6.928 -3.997 1.00 66.69 282 PRO A C 1
ATOM 2103 O O . PRO A 1 282 ? 8.962 6.868 -3.324 1.00 66.69 282 PRO A O 1
ATOM 2106 N N . GLN A 1 283 ? 10.720 8.033 -4.152 1.00 61.78 283 GLN A N 1
ATOM 2107 C CA . GLN A 1 283 ? 10.475 9.327 -3.491 1.00 61.78 283 GLN A CA 1
ATOM 2108 C C . GLN A 1 283 ? 9.154 10.000 -3.913 1.00 61.78 283 GLN A C 1
ATOM 2110 O O . GLN A 1 283 ? 8.791 11.069 -3.429 1.00 61.78 283 GLN A O 1
ATOM 2115 N N . ASN A 1 284 ? 8.469 9.431 -4.907 1.00 56.06 284 ASN A N 1
ATOM 2116 C CA . ASN A 1 284 ? 7.292 9.984 -5.555 1.00 56.06 284 ASN A CA 1
ATOM 2117 C C . ASN A 1 284 ? 6.596 8.870 -6.356 1.00 56.06 284 ASN A C 1
ATOM 2119 O O . ASN A 1 284 ? 7.210 7.873 -6.747 1.00 56.06 284 ASN A O 1
ATOM 2123 N N . GLN A 1 285 ? 5.322 9.084 -6.690 1.00 58.56 285 GLN A N 1
ATOM 2124 C CA . GLN A 1 285 ? 4.494 8.161 -7.488 1.00 58.56 285 GLN A CA 1
ATOM 2125 C C . GLN A 1 285 ? 5.032 7.947 -8.923 1.00 58.56 285 GLN A C 1
ATOM 2127 O O . GLN A 1 285 ? 4.640 7.004 -9.606 1.00 58.56 285 GLN A O 1
ATOM 2132 N N . PHE A 1 286 ? 5.990 8.773 -9.363 1.00 61.81 286 PHE A N 1
ATOM 2133 C CA . PHE A 1 286 ? 6.541 8.798 -10.718 1.00 61.81 286 PHE A CA 1
ATOM 2134 C C . PHE A 1 286 ? 8.028 8.451 -10.787 1.00 61.81 286 PHE A C 1
ATOM 2136 O O . PHE A 1 286 ? 8.787 9.124 -11.482 1.00 61.81 286 PHE A O 1
ATOM 2143 N N . ASN A 1 287 ? 8.468 7.376 -10.133 1.00 75.19 287 ASN A N 1
ATOM 2144 C CA . ASN A 1 287 ? 9.828 6.871 -10.350 1.00 75.19 287 ASN A CA 1
ATOM 2145 C C . ASN A 1 287 ? 9.906 6.084 -11.673 1.00 75.19 287 ASN A C 1
ATOM 2147 O O . ASN A 1 287 ? 10.195 4.890 -11.696 1.00 75.19 287 ASN A O 1
ATOM 2151 N N . SER A 1 288 ? 9.544 6.752 -12.770 1.00 84.56 288 SER A N 1
ATOM 2152 C CA . SER A 1 288 ? 9.650 6.226 -14.127 1.00 84.56 288 SER A CA 1
ATOM 2153 C C . SER A 1 288 ? 10.976 6.675 -14.719 1.00 84.56 288 SER A C 1
ATOM 2155 O O . SER A 1 288 ? 11.363 7.833 -14.576 1.00 84.56 288 SER A O 1
ATOM 2157 N N . ARG A 1 289 ? 11.676 5.762 -15.380 1.00 89.19 289 ARG A N 1
ATOM 2158 C CA . ARG A 1 289 ? 13.011 5.979 -15.933 1.00 89.19 289 ARG A CA 1
ATOM 2159 C C . ARG A 1 289 ? 13.069 5.433 -17.345 1.00 89.19 289 ARG A C 1
ATOM 2161 O O . ARG A 1 289 ? 12.443 4.417 -17.638 1.00 89.19 289 ARG A O 1
ATOM 2168 N N . LEU A 1 290 ? 13.815 6.103 -18.214 1.00 91.19 290 LEU A N 1
ATOM 2169 C CA . LEU A 1 290 ? 14.025 5.634 -19.577 1.00 91.19 290 LEU A CA 1
ATOM 2170 C C . LEU A 1 290 ? 15.332 4.839 -19.637 1.00 91.19 290 LEU A C 1
ATOM 2172 O O . LEU A 1 290 ? 16.403 5.392 -19.370 1.00 91.19 290 LEU A O 1
ATOM 2176 N N . TYR A 1 291 ? 15.226 3.564 -20.003 1.00 94.44 291 TYR A N 1
ATOM 2177 C CA . TYR A 1 291 ? 16.357 2.662 -20.198 1.00 94.44 291 TYR A CA 1
ATOM 2178 C C . TYR A 1 291 ? 16.417 2.162 -21.639 1.00 94.44 291 TYR A C 1
ATOM 2180 O O . TYR A 1 291 ? 15.381 1.977 -22.276 1.00 94.44 291 TYR A O 1
ATOM 2188 N N . SER A 1 292 ? 17.623 1.905 -22.138 1.00 95.06 292 SER A N 1
ATOM 2189 C CA . SER A 1 292 ? 17.853 1.223 -23.411 1.00 95.06 292 SER A CA 1
ATOM 2190 C C . SER A 1 292 ? 18.412 -0.181 -23.195 1.00 95.06 292 SER A C 1
ATOM 2192 O O . SER A 1 292 ? 19.181 -0.428 -22.269 1.00 95.06 292 SER A O 1
ATOM 2194 N N . GLU A 1 293 ? 18.022 -1.118 -24.053 1.00 96.31 293 GLU A N 1
ATOM 2195 C CA . GLU A 1 293 ? 18.661 -2.429 -24.147 1.00 96.31 293 GLU A CA 1
ATOM 2196 C C . GLU A 1 293 ? 18.590 -2.912 -25.600 1.00 96.31 293 GLU A C 1
ATOM 2198 O O . GLU A 1 293 ? 17.525 -2.904 -26.221 1.00 96.31 293 GLU A O 1
ATOM 2203 N N . ASN A 1 294 ? 19.732 -3.304 -26.175 1.00 95.44 294 ASN A N 1
ATOM 2204 C CA . ASN A 1 294 ? 19.835 -3.758 -27.571 1.00 95.44 294 ASN A CA 1
ATOM 2205 C C . ASN A 1 294 ? 19.288 -2.751 -28.608 1.00 95.44 294 ASN A C 1
ATOM 2207 O O . ASN A 1 294 ? 18.744 -3.140 -29.642 1.00 95.44 294 ASN A O 1
ATOM 2211 N N . GLY A 1 295 ? 19.438 -1.449 -28.339 1.00 92.81 295 GLY A N 1
ATOM 2212 C CA . GLY A 1 295 ? 18.962 -0.376 -29.220 1.00 92.81 295 GLY A CA 1
ATOM 2213 C C . GLY A 1 295 ? 17.449 -0.136 -29.180 1.00 92.81 295 GLY A C 1
ATOM 2214 O O . GLY A 1 295 ? 16.938 0.589 -30.030 1.00 92.81 295 GLY A O 1
ATOM 2215 N N . VAL A 1 296 ? 16.737 -0.737 -28.222 1.00 94.94 296 VAL A N 1
ATOM 2216 C CA . VAL A 1 296 ? 15.319 -0.473 -27.955 1.00 94.94 296 VAL A CA 1
ATOM 2217 C C . VAL A 1 296 ? 15.195 0.314 -26.656 1.00 94.94 296 VAL A C 1
ATOM 2219 O O . VAL A 1 296 ? 15.787 -0.075 -25.650 1.00 94.94 296 VAL A O 1
ATOM 2222 N N . SER A 1 297 ? 14.414 1.393 -26.678 1.00 93.62 297 SER A N 1
ATOM 2223 C CA . SER A 1 297 ? 14.140 2.229 -25.508 1.00 93.62 297 SER A CA 1
ATOM 2224 C C . SER A 1 297 ? 12.834 1.816 -24.826 1.00 93.62 297 SER A C 1
ATOM 2226 O O . SER A 1 297 ? 11.809 1.585 -25.475 1.00 93.62 297 SER A O 1
ATOM 2228 N N . TYR A 1 298 ? 12.869 1.757 -23.498 1.00 93.00 298 TYR A N 1
ATOM 2229 C CA . TYR A 1 298 ? 11.751 1.382 -22.641 1.00 93.00 298 TYR A CA 1
ATOM 2230 C C . TYR A 1 298 ? 11.570 2.425 -21.538 1.00 93.00 298 TYR A C 1
ATOM 2232 O O . TYR A 1 298 ? 12.506 2.726 -20.794 1.00 93.00 298 TYR A O 1
ATOM 2240 N N . GLY A 1 299 ? 10.357 2.956 -21.400 1.00 91.25 299 GLY A N 1
ATOM 2241 C CA . GLY A 1 299 ? 9.936 3.612 -20.166 1.00 91.25 299 GLY A CA 1
ATOM 2242 C C . GLY A 1 299 ? 9.641 2.537 -19.127 1.00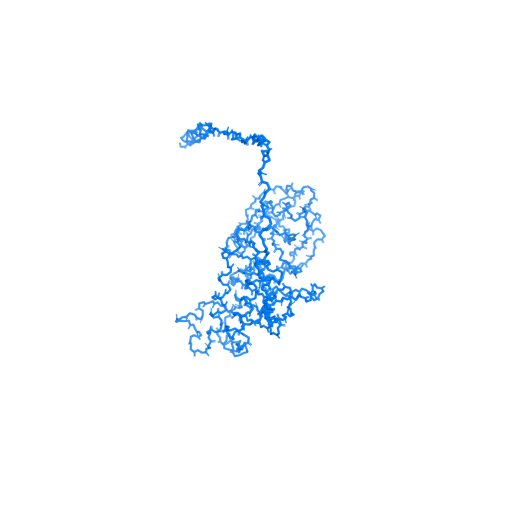 91.25 299 GLY A C 1
ATOM 2243 O O . GLY A 1 299 ? 8.844 1.642 -19.401 1.00 91.25 299 GLY A O 1
ATOM 2244 N N . VAL A 1 300 ? 10.302 2.596 -17.973 1.00 91.25 300 VAL A N 1
ATOM 2245 C CA . VAL A 1 300 ? 10.187 1.602 -16.899 1.00 91.25 300 VAL A CA 1
ATOM 2246 C C . VAL A 1 300 ? 9.796 2.299 -15.605 1.00 91.25 300 VAL A C 1
ATOM 2248 O O . VAL A 1 300 ? 10.485 3.217 -15.165 1.00 91.25 300 VAL A O 1
ATOM 2251 N N . SER A 1 301 ? 8.728 1.836 -14.972 1.00 88.38 301 SER A N 1
ATOM 2252 C CA . SER A 1 301 ? 8.281 2.267 -13.647 1.00 88.38 301 SER A CA 1
ATOM 2253 C C . SER A 1 301 ? 8.246 1.063 -12.717 1.00 88.38 301 SER A C 1
ATOM 2255 O O . SER A 1 301 ? 7.951 -0.054 -13.145 1.00 88.38 301 SER A O 1
ATOM 2257 N N . ILE A 1 302 ? 8.504 1.285 -11.432 1.00 89.44 302 ILE A N 1
ATOM 2258 C CA . ILE A 1 302 ? 8.372 0.242 -10.414 1.00 89.44 302 ILE A CA 1
ATOM 2259 C C . ILE A 1 302 ? 7.275 0.599 -9.416 1.00 89.44 302 ILE A C 1
ATOM 2261 O O . ILE A 1 302 ? 7.109 1.759 -9.045 1.00 89.44 302 ILE A O 1
ATOM 2265 N N . VAL A 1 303 ? 6.545 -0.415 -8.965 1.00 87.88 303 VAL A N 1
ATOM 2266 C CA . VAL A 1 303 ? 5.522 -0.294 -7.925 1.00 87.88 303 VAL A CA 1
ATOM 2267 C C . VAL A 1 303 ? 5.765 -1.391 -6.887 1.00 87.88 303 VAL A C 1
ATOM 2269 O O . VAL A 1 303 ? 5.589 -2.572 -7.202 1.00 87.88 303 VAL A O 1
ATOM 2272 N N . PRO A 1 304 ? 6.185 -1.044 -5.657 1.00 89.56 304 PRO A N 1
ATOM 2273 C CA . PRO A 1 304 ? 6.178 -1.960 -4.523 1.00 89.56 304 PRO A CA 1
ATOM 2274 C C . PRO A 1 304 ? 4.807 -2.611 -4.359 1.00 89.56 304 PRO A C 1
ATOM 2276 O O . PRO A 1 304 ? 3.796 -1.913 -4.279 1.00 89.56 304 PRO A O 1
ATOM 2279 N N . LEU A 1 305 ? 4.771 -3.943 -4.320 1.00 88.06 305 LEU A N 1
ATOM 2280 C CA . LEU A 1 305 ? 3.541 -4.681 -4.060 1.00 88.06 305 LEU A CA 1
ATOM 2281 C C . LEU A 1 305 ? 3.476 -5.024 -2.580 1.00 88.06 305 LEU A C 1
ATOM 2283 O O . LEU A 1 305 ? 4.375 -5.667 -2.033 1.00 88.06 305 LEU A O 1
ATOM 2287 N N . PHE A 1 306 ? 2.388 -4.615 -1.943 1.00 87.94 306 PHE A N 1
ATOM 2288 C CA . PHE A 1 306 ? 2.133 -4.941 -0.551 1.00 87.94 306 PHE A CA 1
ATOM 2289 C C . PHE A 1 306 ? 1.766 -6.424 -0.392 1.00 87.94 306 PHE A C 1
ATOM 2291 O O . PHE A 1 306 ? 1.293 -7.059 -1.345 1.00 87.94 306 PHE A O 1
ATOM 2298 N N . PRO A 1 307 ? 1.954 -7.009 0.806 1.00 86.06 307 PRO A N 1
ATOM 2299 C CA . PRO A 1 307 ? 1.374 -8.304 1.122 1.00 86.06 307 PRO A CA 1
ATOM 2300 C C . PRO A 1 307 ? -0.089 -8.387 0.672 1.00 86.06 307 PRO A C 1
ATOM 2302 O O . PRO A 1 307 ? -0.864 -7.451 0.854 1.00 86.06 307 PRO A O 1
ATOM 2305 N N . TYR A 1 308 ? -0.458 -9.528 0.091 1.00 79.56 308 TYR A N 1
ATOM 2306 C CA . TYR A 1 308 ? -1.808 -9.823 -0.409 1.00 79.56 308 TYR A CA 1
ATOM 2307 C C . TYR A 1 308 ? -2.273 -9.059 -1.655 1.00 79.56 308 TYR A C 1
ATOM 2309 O O . TYR A 1 308 ? -3.360 -9.343 -2.158 1.00 79.56 308 TYR A O 1
ATOM 2317 N N . GLN A 1 309 ? -1.440 -8.175 -2.204 1.00 81.06 309 GLN A N 1
ATOM 2318 C CA . GLN A 1 309 ? -1.708 -7.489 -3.459 1.00 81.06 309 GLN A CA 1
ATOM 2319 C C . GLN A 1 309 ? -1.317 -8.357 -4.667 1.00 81.06 309 GLN A C 1
ATOM 2321 O O . GLN A 1 309 ? -0.227 -8.951 -4.709 1.00 81.06 309 GLN A O 1
ATOM 2326 N N . ALA A 1 310 ? -2.195 -8.437 -5.669 1.00 78.94 310 ALA A N 1
ATOM 2327 C CA . ALA A 1 310 ? -1.975 -9.292 -6.830 1.00 78.94 310 ALA A CA 1
ATOM 2328 C C . ALA A 1 310 ? -1.198 -8.573 -7.941 1.00 78.94 310 ALA A C 1
ATOM 2330 O O . ALA A 1 310 ? -0.321 -9.190 -8.545 1.00 78.94 310 ALA A O 1
ATOM 2331 N N . SER A 1 311 ? -1.482 -7.288 -8.199 1.00 81.00 311 SER A N 1
ATOM 2332 C CA . SER A 1 311 ? -0.861 -6.514 -9.293 1.00 81.00 311 SER A CA 1
ATOM 2333 C C . SER A 1 311 ? -0.807 -5.002 -9.028 1.00 81.00 311 SER A C 1
ATOM 2335 O O . SER A 1 311 ? -1.478 -4.508 -8.122 1.00 81.00 311 SER A O 1
ATOM 2337 N N . ALA A 1 312 ? -0.051 -4.236 -9.830 1.00 73.69 312 ALA A N 1
ATOM 2338 C CA . ALA A 1 312 ? -0.007 -2.772 -9.706 1.00 73.69 312 ALA A CA 1
ATOM 2339 C C . ALA A 1 312 ? -1.287 -2.094 -10.205 1.00 73.69 312 ALA A C 1
ATOM 2341 O O . ALA A 1 312 ? -1.659 -1.036 -9.703 1.00 73.69 312 ALA A O 1
ATOM 2342 N N . GLY A 1 313 ? -2.003 -2.717 -11.148 1.00 63.72 313 GLY A N 1
ATOM 2343 C CA . GLY A 1 313 ? -3.296 -2.218 -11.635 1.00 63.72 313 GLY A CA 1
ATOM 2344 C C . GLY A 1 313 ? -4.368 -2.080 -10.543 1.00 63.72 313 GLY A C 1
ATOM 2345 O O . GLY A 1 313 ? -5.348 -1.364 -10.738 1.00 63.72 313 GLY A O 1
ATOM 2346 N N . GLU A 1 314 ? -4.170 -2.712 -9.383 1.00 56.59 314 GLU A N 1
ATOM 2347 C CA . GLU A 1 314 ? -5.040 -2.559 -8.215 1.00 56.59 314 GLU A CA 1
ATOM 2348 C C . GLU A 1 314 ? -4.766 -1.265 -7.421 1.00 56.59 314 GLU A C 1
ATOM 2350 O O . GLU A 1 314 ? -5.677 -0.770 -6.756 1.00 56.59 314 GLU A O 1
ATOM 2355 N N . VAL A 1 315 ? -3.572 -0.663 -7.543 1.00 50.69 315 VAL A N 1
ATOM 2356 C CA . VAL A 1 315 ? -3.069 0.434 -6.678 1.00 50.69 315 VAL A CA 1
ATOM 2357 C C . VAL A 1 315 ? -3.787 1.770 -6.897 1.00 50.69 315 VAL A C 1
ATOM 2359 O O . VAL A 1 315 ? -3.731 2.654 -6.054 1.00 50.69 315 VAL A O 1
ATOM 2362 N N . GLY A 1 316 ? -4.521 1.944 -7.994 1.00 47.69 316 GLY A N 1
ATOM 2363 C CA . GLY A 1 316 ? -5.221 3.206 -8.273 1.00 47.69 316 GLY A CA 1
ATOM 2364 C C . GLY A 1 316 ? -6.687 3.255 -7.839 1.00 47.69 316 GLY A C 1
ATOM 2365 O O . GLY A 1 316 ? -7.284 4.329 -7.851 1.00 47.69 316 GLY A O 1
ATOM 2366 N N . ARG A 1 317 ? -7.317 2.110 -7.543 1.00 49.84 317 ARG A N 1
ATOM 2367 C CA . ARG A 1 317 ? -8.787 2.031 -7.387 1.00 49.84 317 ARG A CA 1
ATOM 2368 C C . ARG A 1 317 ? -9.281 1.012 -6.374 1.00 49.84 317 ARG A C 1
ATOM 2370 O O . ARG A 1 317 ? -10.467 1.016 -6.055 1.00 49.84 317 ARG A O 1
ATOM 2377 N N . THR A 1 318 ? -8.411 0.141 -5.890 1.00 51.00 318 THR A N 1
ATOM 2378 C CA . THR A 1 318 ? -8.824 -1.016 -5.106 1.00 51.00 318 THR A CA 1
ATOM 2379 C C . THR A 1 318 ? -8.165 -0.904 -3.753 1.00 51.00 318 THR A C 1
ATOM 2381 O O . THR A 1 318 ? -6.948 -0.791 -3.640 1.00 51.00 318 THR A O 1
ATOM 2384 N N . ILE A 1 319 ? -9.003 -0.913 -2.721 1.00 58.38 319 ILE A N 1
ATOM 2385 C CA . ILE A 1 319 ? -8.626 -1.291 -1.363 1.00 58.38 319 ILE A CA 1
ATOM 2386 C C . ILE A 1 319 ? -7.645 -2.465 -1.476 1.00 58.38 319 ILE A C 1
ATOM 2388 O O . ILE A 1 319 ? -7.883 -3.365 -2.288 1.00 58.38 319 ILE A O 1
ATOM 2392 N N . ILE A 1 320 ? -6.567 -2.468 -0.686 1.00 61.22 320 ILE A N 1
ATOM 2393 C CA . ILE A 1 320 ? -5.702 -3.649 -0.553 1.00 61.22 320 ILE A CA 1
ATOM 2394 C C . ILE A 1 320 ? -6.529 -4.696 0.196 1.00 61.22 320 ILE A C 1
ATOM 2396 O O . ILE A 1 320 ? -6.419 -4.872 1.406 1.00 61.22 320 ILE A O 1
ATOM 2400 N N . LEU A 1 321 ? -7.461 -5.318 -0.518 1.00 54.56 321 LEU A N 1
ATOM 2401 C CA . LEU A 1 321 ? -8.180 -6.480 -0.058 1.00 54.56 321 LEU A CA 1
ATOM 2402 C C . LEU A 1 321 ? -7.303 -7.670 -0.399 1.00 54.56 321 LEU A C 1
ATOM 2404 O O . LEU A 1 321 ? -6.797 -7.757 -1.520 1.00 54.56 321 LEU A O 1
ATOM 2408 N N . PRO A 1 322 ? -7.110 -8.592 0.546 1.00 53.56 322 PRO A N 1
ATOM 2409 C CA . PRO A 1 322 ? -6.406 -9.810 0.232 1.00 53.56 322 PRO A CA 1
ATOM 2410 C C . PRO A 1 322 ? -7.117 -10.538 -0.904 1.00 53.56 322 PRO A C 1
ATOM 2412 O O . PRO A 1 322 ? -8.340 -10.696 -0.874 1.00 53.56 322 PRO A O 1
ATOM 2415 N N . ALA A 1 323 ? -6.354 -10.999 -1.897 1.00 49.25 323 ALA A N 1
ATOM 2416 C CA . ALA A 1 323 ? -6.879 -11.929 -2.889 1.00 49.25 323 ALA A CA 1
ATOM 2417 C C . ALA A 1 323 ? -7.599 -13.083 -2.164 1.00 49.25 323 ALA A C 1
ATOM 2419 O O . ALA A 1 323 ? -7.099 -13.585 -1.155 1.00 49.25 323 ALA A O 1
ATOM 2420 N N . ALA A 1 324 ? -8.765 -13.506 -2.667 1.00 48.25 324 ALA A N 1
ATOM 2421 C CA . ALA A 1 324 ? -9.639 -14.490 -2.010 1.00 48.25 324 ALA A CA 1
ATOM 2422 C C . ALA A 1 324 ? -8.936 -15.819 -1.655 1.00 48.25 324 ALA A C 1
ATOM 2424 O O . ALA A 1 324 ? -9.387 -16.555 -0.783 1.00 48.25 324 ALA A O 1
ATOM 2425 N N . GLU A 1 325 ? -7.815 -16.109 -2.314 1.00 45.28 325 GLU A N 1
ATOM 2426 C CA . GLU A 1 325 ? -6.999 -17.311 -2.135 1.00 45.28 325 GLU A CA 1
ATOM 2427 C C . GLU A 1 325 ? -5.946 -17.185 -1.015 1.00 45.28 325 GLU A C 1
ATOM 2429 O O . GLU A 1 325 ? -5.320 -18.177 -0.650 1.00 45.28 325 GLU A O 1
ATOM 2434 N N . MET A 1 326 ? -5.739 -15.986 -0.453 1.00 51.44 326 MET A N 1
ATOM 2435 C CA . MET A 1 326 ? -4.651 -15.691 0.491 1.00 51.44 326 MET A CA 1
ATOM 2436 C C . MET A 1 326 ? -5.096 -15.458 1.945 1.00 51.44 326 MET A C 1
ATOM 2438 O O . MET A 1 326 ? -4.253 -15.208 2.805 1.00 51.44 326 MET A O 1
ATOM 2442 N N . ALA A 1 327 ? -6.391 -15.537 2.250 1.00 57.59 327 ALA A N 1
ATOM 2443 C CA . ALA A 1 327 ? -6.900 -15.319 3.600 1.00 57.59 327 ALA A CA 1
ATOM 2444 C C . ALA A 1 327 ? -7.094 -16.655 4.330 1.00 57.59 327 ALA A C 1
ATOM 2446 O O . ALA A 1 327 ? -8.144 -17.285 4.217 1.00 57.59 327 ALA A O 1
ATOM 2447 N N . GLN A 1 328 ? -6.109 -17.074 5.128 1.00 62.00 328 GLN A N 1
ATOM 2448 C CA . GLN A 1 328 ? -6.496 -17.762 6.358 1.00 62.00 328 GLN A CA 1
ATOM 2449 C C . GLN A 1 328 ? -6.866 -16.682 7.375 1.00 62.00 328 GLN A C 1
ATOM 2451 O O . GLN A 1 328 ? -6.098 -15.726 7.519 1.00 62.00 328 GLN A O 1
ATOM 2456 N N . PRO A 1 329 ? -8.041 -16.778 8.022 1.00 69.44 329 PRO A N 1
ATOM 2457 C CA . PRO A 1 329 ? -8.382 -15.862 9.097 1.00 69.44 329 PRO A CA 1
ATOM 2458 C C . PRO A 1 329 ? -7.280 -15.917 10.156 1.00 69.44 329 PRO A C 1
ATOM 2460 O O . PRO A 1 329 ? -6.815 -16.996 10.532 1.00 69.44 329 PRO A O 1
ATOM 2463 N N . ALA A 1 330 ? -6.823 -14.746 10.583 1.00 82.00 330 ALA A N 1
ATOM 2464 C CA . ALA A 1 330 ? -5.928 -14.629 11.717 1.00 82.00 330 ALA A CA 1
ATOM 2465 C C . ALA A 1 330 ? -6.776 -14.456 12.978 1.00 82.00 330 ALA A C 1
ATOM 2467 O O . ALA A 1 330 ? -7.757 -13.713 12.978 1.00 82.00 330 ALA A O 1
ATOM 2468 N N . GLN A 1 331 ? -6.383 -15.137 14.051 1.00 89.69 331 GLN A N 1
ATOM 2469 C CA . GLN A 1 331 ? -6.983 -14.947 15.364 1.00 89.69 331 GLN A CA 1
ATOM 2470 C C . GLN A 1 331 ? -6.156 -13.936 16.147 1.00 89.69 331 GLN A C 1
ATOM 2472 O O . GLN A 1 331 ? -4.980 -14.177 16.424 1.00 89.69 331 GLN A O 1
ATOM 2477 N N . ILE A 1 332 ? -6.780 -12.823 16.523 1.00 89.44 332 ILE A N 1
ATOM 2478 C CA . ILE A 1 332 ? -6.204 -11.871 17.473 1.00 89.44 332 ILE A CA 1
ATOM 2479 C C . ILE A 1 332 ? -6.925 -12.069 18.802 1.00 89.44 332 ILE A C 1
ATOM 2481 O O . ILE A 1 332 ? -8.138 -11.883 18.895 1.00 89.44 332 ILE A O 1
ATOM 2485 N N . VAL A 1 333 ? -6.178 -12.475 19.829 1.00 92.94 333 VAL A N 1
ATOM 2486 C CA . VAL A 1 333 ? -6.709 -12.681 21.180 1.00 92.94 333 VAL A CA 1
ATOM 2487 C C . VAL A 1 333 ? -6.399 -11.451 22.016 1.00 92.94 333 VAL A C 1
ATOM 2489 O O . VAL A 1 333 ? -5.234 -11.087 22.202 1.00 92.94 333 VAL A O 1
ATOM 2492 N N . CYS A 1 334 ? -7.451 -10.819 22.521 1.00 92.75 334 CYS A N 1
ATOM 2493 C CA . CYS A 1 334 ? -7.372 -9.608 23.316 1.00 92.75 334 CYS A CA 1
ATOM 2494 C C . CYS A 1 334 ? -7.937 -9.831 24.715 1.00 92.75 334 CYS A C 1
ATOM 2496 O O . CYS A 1 334 ? -8.915 -10.565 24.866 1.00 92.75 334 CYS A O 1
ATOM 2498 N N . PRO A 1 335 ? -7.377 -9.181 25.748 1.00 91.06 335 PRO A N 1
ATOM 2499 C CA . PRO A 1 335 ? -8.059 -9.109 27.031 1.00 91.06 335 PRO A CA 1
ATOM 2500 C C . PRO A 1 335 ? -9.409 -8.410 26.832 1.00 91.06 335 PRO A C 1
ATOM 2502 O O . PRO A 1 335 ? -9.509 -7.453 26.061 1.00 91.06 335 PRO A O 1
ATOM 2505 N N . ALA A 1 336 ? -10.453 -8.900 27.499 1.00 84.06 336 ALA A N 1
ATOM 2506 C CA . ALA A 1 336 ? -11.724 -8.196 27.535 1.00 84.06 336 ALA A CA 1
ATOM 2507 C C . ALA A 1 336 ? -11.523 -6.789 28.133 1.00 84.06 336 ALA A C 1
ATOM 2509 O O . ALA A 1 336 ? -10.720 -6.650 29.064 1.00 84.06 336 ALA A O 1
ATOM 2510 N N . PRO A 1 337 ? -12.213 -5.774 27.584 1.00 69.88 337 PRO A N 1
ATOM 2511 C CA . PRO A 1 337 ? -12.089 -4.385 28.021 1.00 69.88 337 PRO A CA 1
ATOM 2512 C C . PRO A 1 337 ? -12.520 -4.153 29.474 1.00 69.88 337 PRO A C 1
ATOM 2514 O O . PRO A 1 337 ? -13.362 -4.928 29.994 1.00 69.88 337 PRO A O 1
#

Foldseek 3Di:
DVVVVVVVVVVVVVVVVVPPDDDDDDDDDDDDDDDDDDDDDDDDDDDDDDPDDDPPPPPDPDDQDKDKFFAWQWAKWKFAADCLQVVQPDLLFGDICWIATPQQWIWHDPQFFIFIAGDDLAVVQVLLVLLVVLCLLVFDQPLVVVVVVVVVDDFFRIKIWHDSRVGIDIHGHNDVQLVPVVHVCPPVGPCSSVVSNVVSRVVCNVRGDHGDDFQKKKKKKDWDPQQDDRSNDGAEEPEADPDPVDAPVVQQVPFDADPPRIGIDMDGHPVRRVVCVVLDGRRHSPSWYWHDDPNIIMTIDMGRADPQRDHSSCRHPHDSRRDPVPTDGDIRMGRDD